Protein AF-A0A7S1Y4V9-F1 (afdb_monomer_lite)

Organism: NCBI:txid210454

Structure (mmCIF, N/CA/C/O backbone):
data_AF-A0A7S1Y4V9-F1
#
_entry.id   AF-A0A7S1Y4V9-F1
#
loop_
_atom_site.group_PDB
_atom_site.id
_atom_site.type_symbol
_atom_site.label_atom_id
_atom_site.label_alt_id
_atom_site.label_comp_id
_atom_site.label_asym_id
_atom_site.label_entity_id
_atom_site.label_seq_id
_atom_site.pdbx_PDB_ins_code
_atom_site.Cartn_x
_atom_site.Cartn_y
_atom_site.Cartn_z
_atom_site.occupancy
_atom_site.B_iso_or_equiv
_atom_site.auth_seq_id
_atom_site.auth_comp_id
_atom_site.auth_asym_id
_atom_site.auth_atom_id
_atom_site.pdbx_PDB_model_num
ATOM 1 N N . ASP A 1 1 ? -13.674 10.380 30.332 1.00 70.06 1 ASP A N 1
ATOM 2 C CA . ASP A 1 1 ? -14.229 9.727 29.128 1.00 70.06 1 ASP A CA 1
ATOM 3 C C . ASP A 1 1 ? -15.626 9.202 29.404 1.00 70.06 1 ASP A C 1
ATOM 5 O O . ASP A 1 1 ? -15.807 8.433 30.332 1.00 70.06 1 ASP A O 1
ATOM 9 N N . ARG A 1 2 ? -16.645 9.701 28.693 1.00 85.56 2 ARG A N 1
ATOM 10 C CA . ARG A 1 2 ? -18.056 9.277 28.874 1.00 85.56 2 ARG A CA 1
ATOM 11 C C . ARG A 1 2 ? -18.702 8.760 27.590 1.00 85.56 2 ARG A C 1
ATOM 13 O O . ARG A 1 2 ? -19.829 8.282 27.612 1.00 85.56 2 ARG A O 1
ATOM 20 N N . THR A 1 3 ? -18.006 8.905 26.469 1.00 91.38 3 THR A N 1
ATOM 21 C CA . THR A 1 3 ? -18.507 8.581 25.138 1.00 91.38 3 THR A CA 1
ATOM 22 C C . THR A 1 3 ? -17.352 8.025 24.326 1.00 91.38 3 THR A C 1
ATOM 24 O O . THR A 1 3 ? -16.248 8.565 24.374 1.00 91.38 3 THR A O 1
ATOM 27 N N . LEU A 1 4 ? -17.629 6.968 23.573 1.00 94.44 4 LEU A N 1
ATOM 28 C CA . LEU A 1 4 ? -16.721 6.342 22.625 1.00 94.44 4 LEU A CA 1
ATOM 29 C C . LEU A 1 4 ? -17.498 6.074 21.333 1.00 94.44 4 LEU A C 1
ATOM 31 O O . LEU A 1 4 ? -18.704 5.832 21.368 1.00 94.44 4 LEU A O 1
ATOM 35 N N . ILE A 1 5 ? -16.805 6.146 20.200 1.00 96.00 5 ILE A N 1
ATOM 36 C CA . ILE A 1 5 ? -17.337 5.801 18.879 1.00 96.00 5 ILE A CA 1
ATOM 37 C C . ILE A 1 5 ? -16.567 4.602 18.325 1.00 96.00 5 ILE A C 1
ATOM 39 O O . ILE A 1 5 ? -15.363 4.485 18.547 1.00 96.00 5 ILE A O 1
ATOM 43 N N . LEU A 1 6 ? -17.260 3.727 17.603 1.00 96.44 6 LEU A N 1
ATOM 44 C CA . LEU A 1 6 ? -16.707 2.514 16.995 1.00 96.44 6 LEU A CA 1
ATOM 45 C C . LEU A 1 6 ? -17.378 2.223 15.647 1.00 96.44 6 LEU A C 1
ATOM 47 O O . LEU A 1 6 ? -18.431 2.797 15.344 1.00 96.44 6 LEU A O 1
ATOM 51 N N . GLY A 1 7 ? -16.767 1.346 14.845 1.00 96.31 7 GLY A N 1
ATOM 52 C CA . GLY A 1 7 ? -17.279 0.956 13.531 1.00 96.31 7 GLY A CA 1
ATOM 53 C C . GLY A 1 7 ? -17.456 2.145 12.584 1.00 96.31 7 GLY A C 1
ATOM 54 O O . GLY A 1 7 ? -16.669 3.091 12.609 1.00 96.31 7 GLY A O 1
ATOM 55 N N . ASP A 1 8 ? -18.524 2.136 11.783 1.00 95.88 8 ASP A N 1
ATOM 56 C CA . ASP A 1 8 ? -18.775 3.156 10.753 1.00 95.88 8 ASP A CA 1
ATOM 57 C C . ASP A 1 8 ? -18.878 4.590 11.301 1.00 95.88 8 ASP A C 1
ATOM 59 O O . ASP A 1 8 ? -18.553 5.538 10.581 1.00 95.88 8 ASP A O 1
ATOM 63 N N . CYS A 1 9 ? -19.273 4.762 12.570 1.00 96.19 9 CYS A N 1
ATOM 64 C CA . CYS A 1 9 ? -19.273 6.064 13.245 1.00 96.19 9 CYS A CA 1
ATOM 65 C C . CYS A 1 9 ? -17.855 6.617 13.451 1.00 96.19 9 CYS A C 1
ATOM 67 O O . CYS A 1 9 ? -17.664 7.832 13.474 1.00 96.19 9 CYS A O 1
ATOM 69 N N . ALA A 1 10 ? -16.867 5.737 13.628 1.00 95.38 10 ALA A N 1
ATOM 70 C CA . ALA A 1 10 ? -15.465 6.095 13.817 1.00 95.38 10 ALA A CA 1
ATOM 71 C C . ALA A 1 10 ? -14.685 6.111 12.494 1.00 95.38 10 ALA A C 1
ATOM 73 O O . ALA A 1 10 ? -13.817 6.964 12.292 1.00 95.38 10 ALA A O 1
ATOM 74 N N . HIS A 1 11 ? -14.978 5.180 11.586 1.00 95.00 11 HIS A N 1
ATOM 75 C CA . HIS A 1 11 ? -14.280 5.036 10.312 1.00 95.00 11 HIS A CA 1
ATOM 76 C C . HIS A 1 11 ? -15.194 4.466 9.227 1.00 95.00 11 HIS A C 1
ATOM 78 O O . HIS A 1 11 ? -15.429 3.274 9.118 1.00 95.00 11 HIS A O 1
ATOM 84 N N . THR A 1 12 ? -15.678 5.338 8.349 1.00 93.25 12 THR A N 1
ATOM 85 C CA . THR A 1 12 ? -16.471 4.906 7.196 1.00 93.25 12 THR A CA 1
ATOM 86 C C . THR A 1 12 ? -15.566 4.578 6.010 1.00 93.25 12 THR A C 1
ATOM 88 O O . THR A 1 12 ? -14.719 5.387 5.611 1.00 93.25 12 THR A O 1
ATOM 91 N N . VAL A 1 13 ? -15.779 3.415 5.393 1.00 94.00 13 VAL A N 1
ATOM 92 C CA . VAL A 1 13 ? -15.067 2.984 4.182 1.00 94.00 13 VAL A CA 1
ATOM 93 C C . VAL A 1 13 ? -16.016 2.564 3.074 1.00 94.00 13 VAL A C 1
ATOM 95 O O . VAL A 1 13 ? -17.151 2.163 3.308 1.00 94.00 13 VAL A O 1
ATOM 98 N N . LYS A 1 14 ? -15.538 2.642 1.830 1.00 92.38 14 LYS A N 1
ATOM 99 C CA . LYS A 1 14 ? -16.293 2.143 0.678 1.00 92.38 14 LYS A CA 1
ATOM 100 C C . LYS A 1 14 ? -16.263 0.609 0.644 1.00 92.38 14 LYS A C 1
ATOM 102 O O . LYS A 1 14 ? -15.234 0.024 0.997 1.00 92.38 14 LYS A O 1
ATOM 107 N N . PRO A 1 15 ? -17.325 -0.058 0.157 1.00 91.12 15 PRO A N 1
ATOM 108 C CA . PRO A 1 15 ? -17.474 -1.514 0.224 1.00 91.12 15 PRO A CA 1
ATOM 109 C C . PRO A 1 15 ? -16.638 -2.263 -0.832 1.00 91.12 15 PRO A C 1
ATOM 111 O O . PRO A 1 15 ? -17.089 -3.245 -1.408 1.00 91.12 15 PRO A O 1
ATOM 114 N N . TYR A 1 16 ? -15.410 -1.819 -1.106 1.00 87.31 16 TYR A N 1
ATOM 115 C CA . TYR A 1 16 ? -14.550 -2.441 -2.117 1.00 87.31 16 TYR A CA 1
ATOM 116 C C . TYR A 1 16 ? -13.981 -3.791 -1.684 1.00 87.31 16 TYR A C 1
ATOM 118 O O . TYR A 1 16 ? -13.795 -4.674 -2.513 1.00 87.31 16 TYR A O 1
ATOM 126 N N . PHE A 1 17 ? -13.681 -3.934 -0.392 1.00 86.19 17 PHE A N 1
ATOM 127 C CA . PHE A 1 17 ? -12.987 -5.107 0.149 1.00 86.19 17 PHE A CA 1
ATOM 128 C C . PHE A 1 17 ? -13.838 -5.909 1.140 1.00 86.19 17 PHE A C 1
ATOM 130 O O . PHE A 1 17 ? -13.365 -6.907 1.669 1.00 86.19 17 PHE A O 1
ATOM 137 N N . GLY A 1 18 ? -15.066 -5.462 1.432 1.00 89.50 18 GLY A N 1
ATOM 138 C CA . GLY A 1 18 ? -15.929 -6.098 2.437 1.00 89.50 18 GLY A CA 1
ATOM 139 C C . GLY A 1 18 ? -15.427 -5.969 3.883 1.00 89.50 18 GLY A C 1
ATOM 140 O O . GLY A 1 18 ? -15.858 -6.724 4.742 1.00 89.50 18 GLY A O 1
ATOM 141 N N . LEU A 1 19 ? -14.518 -5.027 4.166 1.00 91.25 19 LEU A N 1
ATOM 142 C CA . LEU A 1 19 ? -13.835 -4.936 5.466 1.00 91.25 19 LEU A CA 1
ATOM 143 C C . LEU A 1 19 ? -14.509 -4.013 6.487 1.00 91.25 19 LEU A C 1
ATOM 145 O O . LEU A 1 19 ? -14.086 -4.018 7.634 1.00 91.25 19 LEU A O 1
ATOM 149 N N . GLY A 1 20 ? -15.528 -3.233 6.111 1.00 93.25 20 GLY A N 1
ATOM 150 C CA . GLY A 1 20 ? -16.186 -2.300 7.041 1.00 93.25 20 GLY A CA 1
ATOM 151 C C . GLY A 1 20 ? -16.783 -3.021 8.253 1.00 93.25 20 GLY A C 1
ATOM 152 O O . GLY A 1 20 ? -16.387 -2.769 9.386 1.00 93.25 20 GLY A O 1
ATOM 153 N N . ALA A 1 21 ? -17.644 -4.013 8.002 1.00 94.56 21 ALA A N 1
ATOM 154 C CA . ALA A 1 21 ? -18.241 -4.828 9.061 1.00 94.56 21 ALA A CA 1
ATOM 155 C C . ALA A 1 21 ? -17.192 -5.633 9.849 1.00 94.56 21 ALA A C 1
ATOM 157 O O . ALA A 1 21 ? -17.245 -5.660 11.075 1.00 94.56 21 ALA A O 1
ATOM 158 N N . ASN A 1 22 ? -16.206 -6.228 9.167 1.00 93.25 22 ASN A N 1
ATOM 159 C CA . ASN A 1 22 ? -15.133 -6.978 9.831 1.00 93.25 22 ASN A CA 1
ATOM 160 C C . ASN A 1 22 ? -14.315 -6.080 10.768 1.00 93.25 22 ASN A C 1
ATOM 162 O O . ASN A 1 22 ? -14.045 -6.460 11.901 1.00 93.25 22 ASN A O 1
ATOM 166 N N . SER A 1 23 ? -13.973 -4.867 10.327 1.00 94.69 23 SER A N 1
ATOM 167 C CA . SER A 1 23 ? -13.242 -3.898 11.144 1.00 94.69 23 SER A CA 1
ATOM 168 C C . SER A 1 23 ? -14.082 -3.364 12.302 1.00 94.69 23 SER A C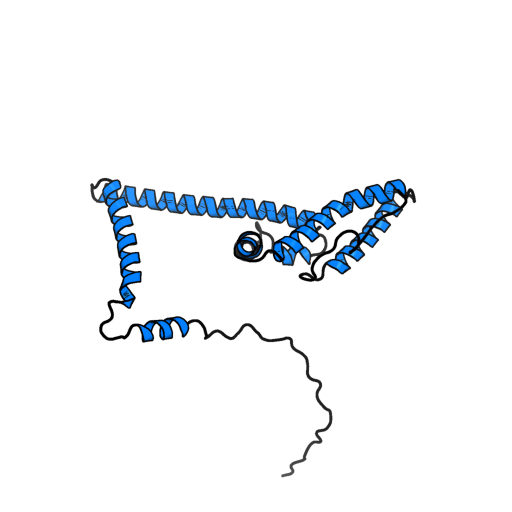 1
ATOM 170 O O . SER A 1 23 ? -13.530 -3.075 13.357 1.00 94.69 23 SER A O 1
ATOM 172 N N . ALA A 1 24 ? -15.397 -3.215 12.125 1.00 96.38 24 ALA A N 1
ATOM 173 C CA . ALA A 1 24 ? -16.293 -2.817 13.206 1.00 96.38 24 ALA A CA 1
ATOM 174 C C . ALA A 1 24 ? -16.420 -3.915 14.276 1.00 96.38 24 ALA A C 1
ATOM 176 O O . ALA A 1 24 ? -16.448 -3.609 15.464 1.00 96.38 24 ALA A O 1
ATOM 177 N N . LEU A 1 25 ? -16.457 -5.189 13.875 1.00 96.19 25 LEU A N 1
ATOM 178 C CA . LEU A 1 25 ? -16.438 -6.318 14.812 1.00 96.19 25 LEU A CA 1
ATOM 179 C C . LEU A 1 25 ? -15.092 -6.436 15.535 1.00 96.19 25 LEU A C 1
ATOM 181 O O . LEU A 1 25 ? -15.068 -6.683 16.738 1.00 96.19 25 LEU A O 1
ATOM 185 N N . GLU A 1 26 ? -13.984 -6.199 14.830 1.00 95.44 26 GLU A N 1
ATOM 186 C CA . GLU A 1 26 ? -12.651 -6.120 15.437 1.00 95.44 26 GLU A CA 1
ATOM 187 C C . GLU A 1 26 ? -12.582 -5.012 16.503 1.00 95.44 26 GLU A C 1
ATOM 189 O O . GLU A 1 26 ? -12.037 -5.239 17.580 1.00 95.44 26 GLU A O 1
ATOM 194 N N . ASP A 1 27 ? -13.192 -3.843 16.261 1.00 97.38 27 ASP A N 1
ATOM 195 C CA . ASP A 1 27 ? -13.260 -2.774 17.267 1.00 97.38 27 ASP A CA 1
ATOM 196 C C . ASP A 1 27 ? -13.966 -3.226 18.553 1.00 97.38 27 ASP A C 1
ATOM 198 O O . ASP A 1 27 ? -13.525 -2.871 19.643 1.00 97.38 27 ASP A O 1
ATOM 202 N N . VAL A 1 28 ? -15.052 -4.001 18.450 1.00 97.44 28 VAL A N 1
ATOM 203 C CA . VAL A 1 28 ? -15.766 -4.516 19.632 1.00 97.44 28 VAL A CA 1
ATOM 204 C C . VAL A 1 28 ? -14.860 -5.437 20.447 1.00 97.44 28 VAL A C 1
ATOM 206 O O . VAL A 1 28 ? -14.799 -5.296 21.667 1.00 97.44 28 VAL A O 1
ATOM 209 N N . GLY A 1 29 ? -14.124 -6.330 19.776 1.00 96.94 29 GLY A N 1
ATOM 210 C CA . GLY A 1 29 ? -13.141 -7.203 20.422 1.00 96.94 29 GLY A CA 1
ATOM 211 C C . GLY A 1 29 ? -12.055 -6.404 21.142 1.00 96.94 29 GLY A C 1
ATOM 212 O O . GLY A 1 29 ? -11.875 -6.562 22.344 1.00 96.94 29 GLY A O 1
ATOM 213 N N . CYS A 1 30 ? -11.413 -5.460 20.448 1.00 96.81 30 CYS A N 1
ATOM 214 C CA . CYS A 1 30 ? -10.365 -4.632 21.049 1.00 96.81 30 CYS A CA 1
ATOM 215 C C . CYS A 1 30 ? -10.875 -3.755 22.202 1.00 96.81 30 CYS A C 1
ATOM 217 O O . CYS A 1 30 ? -10.132 -3.485 23.142 1.00 96.81 30 CYS A O 1
ATOM 219 N N . LEU A 1 31 ? -12.123 -3.280 22.145 1.00 97.19 31 LEU A N 1
ATOM 220 C CA . LEU A 1 31 ? -12.717 -2.541 23.258 1.00 97.19 31 LEU A CA 1
ATOM 221 C C . LEU A 1 31 ? -12.938 -3.449 24.472 1.00 97.19 31 LEU A C 1
ATOM 223 O O . LEU A 1 31 ? -12.640 -3.026 25.586 1.00 97.19 31 LEU A O 1
ATOM 227 N N . SER A 1 32 ? -13.429 -4.674 24.260 1.00 97.25 32 SER A N 1
ATOM 228 C CA . SER A 1 32 ? -13.569 -5.674 25.326 1.00 97.25 32 SER A CA 1
ATOM 229 C C . S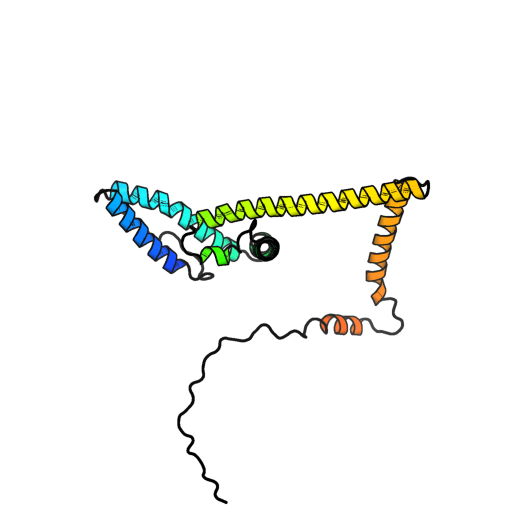ER A 1 32 ? -12.218 -5.958 25.983 1.00 97.25 32 SER A C 1
ATOM 231 O O . SER A 1 32 ? -12.093 -5.814 27.196 1.00 97.25 32 SER A O 1
ATOM 233 N N . ASP A 1 33 ? -11.188 -6.239 25.179 1.00 97.25 33 ASP A N 1
ATOM 234 C CA . ASP A 1 33 ? -9.831 -6.508 25.667 1.00 97.25 33 ASP A CA 1
ATOM 235 C C . ASP A 1 33 ? -9.261 -5.319 26.460 1.00 97.25 33 ASP A C 1
ATOM 237 O O . ASP A 1 33 ? -8.596 -5.497 27.482 1.00 97.25 33 ASP A O 1
ATOM 241 N N . ALA A 1 34 ? -9.533 -4.086 26.017 1.00 97.31 34 ALA A N 1
ATOM 242 C CA . ALA A 1 34 ? -9.104 -2.882 26.720 1.00 97.31 34 ALA A CA 1
ATOM 243 C C . ALA A 1 34 ? -9.826 -2.697 28.066 1.00 97.31 34 ALA A C 1
ATOM 245 O O . ALA A 1 34 ? -9.197 -2.253 29.026 1.00 97.31 34 ALA A O 1
ATOM 246 N N . ILE A 1 35 ? -11.118 -3.025 28.161 1.00 96.69 35 ILE A N 1
ATOM 247 C CA . ILE A 1 35 ? -11.869 -2.974 29.428 1.00 96.69 35 ILE A CA 1
ATOM 248 C C . ILE A 1 35 ? -11.299 -3.998 30.413 1.00 96.69 35 ILE A C 1
ATOM 250 O O . ILE A 1 35 ? -10.959 -3.631 31.541 1.00 96.69 35 ILE A O 1
ATOM 254 N N . ASP A 1 36 ? -11.097 -5.235 29.957 1.00 97.25 36 ASP A N 1
ATOM 255 C CA . ASP A 1 36 ? -10.543 -6.319 30.771 1.00 97.25 36 ASP A CA 1
ATOM 256 C C . ASP A 1 36 ? -9.128 -5.976 31.271 1.00 97.25 36 ASP A C 1
ATOM 258 O O . ASP A 1 36 ? -8.813 -6.130 32.454 1.00 97.25 36 ASP A O 1
ATOM 262 N N . ALA A 1 37 ? -8.274 -5.433 30.396 1.00 97.25 37 ALA A N 1
ATOM 263 C CA . ALA A 1 37 ? -6.905 -5.044 30.737 1.00 97.25 37 ALA A CA 1
ATOM 264 C C . ALA A 1 37 ? -6.822 -3.891 31.755 1.00 97.25 37 ALA A C 1
ATOM 266 O O . ALA A 1 37 ? -5.830 -3.791 32.482 1.00 97.25 37 ALA A O 1
ATOM 267 N N . ASN A 1 38 ? -7.843 -3.030 31.821 1.00 96.88 38 ASN A N 1
ATOM 268 C CA . ASN A 1 38 ? -7.899 -1.892 32.743 1.00 96.88 38 ASN A CA 1
ATOM 269 C C . ASN A 1 38 ? -8.738 -2.170 34.002 1.00 96.88 38 ASN A C 1
ATOM 271 O O . ASN A 1 38 ? -8.979 -1.239 34.767 1.00 96.88 38 ASN A O 1
ATOM 275 N N . GLN A 1 39 ? -9.150 -3.421 34.253 1.00 94.56 39 GLN A N 1
ATOM 276 C CA . GLN A 1 39 ? -9.912 -3.810 35.452 1.00 94.56 39 GLN A CA 1
ATOM 277 C C . GLN A 1 39 ? -11.145 -2.914 35.679 1.00 94.56 39 GLN A C 1
ATOM 279 O O . GLN A 1 39 ? -11.337 -2.372 36.767 1.00 94.56 39 GLN A O 1
ATOM 284 N N . ASP A 1 40 ? -11.939 -2.708 34.625 1.00 86.56 40 ASP A N 1
ATOM 285 C CA . ASP A 1 40 ? -13.134 -1.852 34.618 1.00 86.56 40 ASP A CA 1
ATOM 286 C C . ASP A 1 40 ? -12.890 -0.339 34.822 1.00 86.56 40 ASP A C 1
ATOM 288 O O . ASP A 1 40 ? -13.852 0.435 34.902 1.00 86.56 40 ASP A O 1
ATOM 292 N N . ASP A 1 41 ? -11.638 0.148 34.822 1.00 95.19 41 ASP A N 1
ATOM 293 C CA . ASP A 1 41 ? -11.374 1.580 34.628 1.00 95.19 41 ASP A CA 1
ATOM 294 C C . ASP A 1 41 ? -11.704 1.985 33.184 1.00 95.19 41 ASP A C 1
ATOM 296 O O . ASP A 1 41 ? -10.867 1.961 32.277 1.00 95.19 41 ASP A O 1
ATOM 300 N N . LEU A 1 42 ? -12.954 2.402 32.979 1.00 94.31 42 LEU A N 1
ATOM 301 C CA . LEU A 1 42 ? -13.468 2.832 31.679 1.00 94.31 42 LEU A CA 1
ATOM 302 C C . LEU A 1 42 ? -12.685 4.010 31.083 1.00 94.31 42 LEU A C 1
ATOM 304 O O . LEU A 1 42 ? -12.607 4.133 29.862 1.00 94.31 42 LEU A O 1
ATOM 308 N N . THR A 1 43 ? -12.106 4.879 31.915 1.00 96.06 43 THR A N 1
ATOM 309 C CA . THR A 1 43 ? -11.310 6.022 31.441 1.00 96.06 43 THR A CA 1
ATOM 310 C C . THR A 1 43 ? -10.021 5.504 30.802 1.00 96.06 43 THR A C 1
ATOM 312 O O . THR A 1 43 ? -9.738 5.808 29.639 1.00 96.06 43 THR A O 1
ATOM 315 N N . GLY A 1 44 ? -9.287 4.646 31.519 1.00 96.12 44 GLY A N 1
ATOM 316 C CA . GLY A 1 44 ? -8.106 3.951 31.005 1.00 96.12 44 GLY A CA 1
ATOM 317 C C . GLY A 1 44 ? -8.405 3.120 29.754 1.00 96.12 44 GLY A C 1
ATOM 318 O O . GLY A 1 44 ? -7.724 3.275 28.736 1.00 96.12 44 GLY A O 1
ATOM 319 N N . ALA A 1 45 ? -9.484 2.334 29.781 1.00 96.81 45 ALA A N 1
ATOM 320 C CA . ALA A 1 45 ? -9.897 1.480 28.670 1.00 96.81 45 ALA A CA 1
ATOM 321 C C . ALA A 1 45 ? -10.200 2.273 27.387 1.00 96.81 45 ALA A C 1
ATOM 323 O O . ALA A 1 45 ? -9.705 1.928 26.314 1.00 96.81 45 ALA A O 1
ATOM 324 N N . VAL A 1 46 ? -10.952 3.380 27.478 1.00 96.56 46 VAL A N 1
ATOM 325 C CA . VAL A 1 46 ? -11.265 4.236 26.315 1.00 96.56 46 VAL A CA 1
ATOM 326 C C . VAL A 1 46 ? -9.996 4.840 25.710 1.00 96.56 46 VAL A C 1
ATOM 328 O O . VAL A 1 46 ? -9.849 4.891 24.480 1.00 96.56 46 VAL A O 1
ATOM 331 N N . HIS A 1 47 ? -9.062 5.287 26.552 1.00 96.31 47 HIS A N 1
ATOM 332 C CA . HIS A 1 47 ? -7.783 5.819 26.091 1.00 96.31 47 HIS A CA 1
ATOM 333 C C . HIS A 1 47 ? -6.912 4.746 25.430 1.00 96.31 47 HIS A C 1
ATOM 335 O O . HIS A 1 47 ? -6.328 5.009 24.372 1.00 96.31 47 HIS A O 1
ATOM 341 N N . GLN A 1 48 ? -6.846 3.546 26.010 1.00 96.50 48 GLN A N 1
ATOM 342 C CA . GLN A 1 48 ? -6.114 2.420 25.439 1.00 96.50 48 GLN A CA 1
ATOM 343 C C . GLN A 1 48 ? -6.706 1.997 24.090 1.00 96.50 48 GLN A C 1
ATOM 345 O O . GLN A 1 48 ? -5.981 1.993 23.092 1.00 96.50 48 GLN A O 1
ATOM 350 N N . PHE A 1 49 ? -8.019 1.762 24.024 1.00 97.62 49 PHE A N 1
ATOM 351 C CA . PHE A 1 49 ? -8.727 1.432 22.786 1.00 97.62 49 PHE A CA 1
ATOM 352 C C . PHE A 1 49 ? -8.438 2.456 21.684 1.00 97.62 49 PHE A C 1
ATOM 354 O O . PHE A 1 49 ? -8.044 2.107 20.571 1.00 97.62 49 PHE A O 1
ATOM 361 N N . SER A 1 50 ? -8.567 3.749 22.000 1.00 96.75 50 SER A N 1
ATOM 362 C CA . SER A 1 50 ? -8.336 4.823 21.029 1.00 96.75 50 SER A CA 1
ATOM 363 C C . SER A 1 50 ? -6.894 4.832 20.517 1.00 96.75 50 SER A C 1
ATOM 365 O O . SER A 1 50 ? -6.650 5.063 19.328 1.00 96.75 50 SER A O 1
ATOM 367 N N . LYS A 1 51 ? -5.921 4.569 21.397 1.00 96.44 51 LYS A N 1
ATOM 368 C CA . LYS A 1 51 ? -4.499 4.499 21.044 1.00 96.44 51 LYS A CA 1
ATOM 369 C C . LYS A 1 51 ? -4.205 3.331 20.101 1.00 96.44 51 LYS A C 1
ATOM 371 O O . LYS A 1 51 ? -3.435 3.508 19.159 1.00 96.44 51 LYS A O 1
ATOM 376 N N . GLU A 1 52 ? -4.818 2.179 20.335 1.00 95.56 52 GLU A N 1
ATOM 377 C CA . GLU A 1 52 ? -4.610 0.966 19.540 1.00 95.56 52 GLU A CA 1
ATOM 378 C C . GLU A 1 52 ? -5.354 1.026 18.196 1.00 95.56 52 GLU A C 1
ATOM 380 O O . GLU A 1 52 ? -4.768 0.766 17.146 1.00 95.56 52 GLU A O 1
ATOM 385 N N . ARG A 1 53 ? -6.621 1.458 18.191 1.00 96.75 53 ARG A N 1
ATOM 386 C CA . ARG A 1 53 ? -7.494 1.384 17.007 1.00 96.75 53 ARG A CA 1
ATOM 387 C C . ARG A 1 53 ? -7.440 2.577 16.069 1.00 96.75 53 ARG A C 1
ATOM 389 O O . ARG A 1 53 ? -7.625 2.404 14.865 1.00 96.75 53 ARG A O 1
ATOM 396 N N . SER A 1 54 ? -7.138 3.784 16.549 1.00 95.44 54 SER A N 1
ATOM 397 C CA . SER A 1 54 ? -7.126 4.981 15.682 1.00 95.44 54 SER A CA 1
ATOM 398 C C . SER A 1 54 ? -6.145 4.859 14.510 1.00 95.44 54 SER A C 1
ATOM 400 O O . SER A 1 54 ? -6.415 5.309 13.392 1.00 95.44 54 SER A O 1
ATOM 402 N N . GLY A 1 55 ? -4.999 4.227 14.759 1.00 96.44 55 GLY A N 1
ATOM 403 C CA . GLY A 1 55 ? -3.978 3.976 13.759 1.00 96.44 55 GLY A CA 1
ATOM 404 C C . GLY A 1 55 ? -4.417 2.985 12.680 1.00 96.44 55 GLY A C 1
ATOM 405 O O . GLY A 1 55 ? -4.124 3.203 11.500 1.00 96.44 55 GLY A O 1
ATOM 406 N N . GLU A 1 56 ? -5.123 1.937 13.093 1.00 96.25 56 GLU A N 1
ATOM 407 C CA . GLU A 1 56 ? -5.666 0.880 12.240 1.00 96.25 56 GLU A CA 1
ATOM 408 C C . GLU A 1 56 ? -6.815 1.406 11.373 1.00 96.25 56 GLU A C 1
ATOM 410 O O . GLU A 1 56 ? -6.748 1.337 10.143 1.00 96.25 56 GLU A O 1
ATOM 415 N N . ALA A 1 57 ? -7.781 2.089 11.991 1.00 95.75 57 ALA A N 1
ATOM 416 C CA . ALA A 1 57 ? -8.878 2.774 11.314 1.00 95.75 57 ALA A CA 1
ATOM 417 C C . ALA A 1 57 ? -8.370 3.755 10.240 1.00 95.75 57 ALA A C 1
ATOM 419 O O . ALA A 1 57 ? -8.829 3.766 9.094 1.00 95.75 57 ALA A O 1
ATOM 420 N N . LYS A 1 58 ? -7.342 4.551 10.567 1.00 96.50 58 LYS A N 1
ATOM 421 C CA . LYS A 1 58 ? -6.719 5.482 9.615 1.00 96.50 58 LYS A CA 1
ATOM 422 C C . LYS A 1 58 ? -6.052 4.765 8.441 1.00 96.50 58 LYS A C 1
ATOM 424 O O . LYS A 1 58 ? -6.093 5.278 7.319 1.00 96.50 58 LYS A O 1
ATOM 429 N N . ALA A 1 59 ? -5.407 3.624 8.681 1.00 95.56 59 ALA A N 1
ATOM 430 C CA . ALA A 1 59 ? -4.787 2.831 7.625 1.00 95.56 59 ALA A CA 1
ATOM 431 C C . ALA A 1 59 ? -5.849 2.238 6.687 1.00 95.56 59 ALA A C 1
ATOM 433 O O . ALA A 1 59 ? -5.729 2.397 5.471 1.00 95.56 59 ALA A O 1
ATOM 434 N N . LEU A 1 60 ? -6.920 1.666 7.240 1.00 94.81 60 LEU A N 1
ATOM 435 C CA . LEU A 1 60 ? -8.044 1.117 6.482 1.00 94.81 60 LEU A CA 1
ATOM 436 C C . LEU A 1 60 ? -8.726 2.182 5.603 1.00 94.81 60 LEU A C 1
ATOM 438 O O . LEU A 1 60 ? -8.845 2.009 4.385 1.00 94.81 60 LEU A O 1
ATOM 442 N N . VAL A 1 61 ? -9.086 3.333 6.184 1.00 94.94 61 VAL A N 1
ATOM 443 C CA . VAL A 1 61 ? -9.699 4.459 5.450 1.00 94.94 61 VAL A CA 1
ATOM 444 C C . VAL A 1 61 ? -8.786 4.960 4.337 1.00 94.94 61 VAL A C 1
ATOM 446 O O . VAL A 1 61 ? -9.241 5.251 3.229 1.00 94.94 61 VAL A O 1
ATOM 449 N N . ARG A 1 62 ? -7.479 5.056 4.600 1.00 93.69 62 ARG A N 1
ATOM 450 C CA . ARG A 1 62 ? -6.512 5.490 3.592 1.00 93.69 62 ARG A CA 1
ATOM 451 C C . ARG A 1 62 ? -6.503 4.554 2.386 1.00 93.69 62 ARG A C 1
ATOM 453 O O . ARG A 1 62 ? -6.567 5.048 1.264 1.00 93.69 62 ARG A O 1
ATOM 460 N N . VAL A 1 63 ? -6.458 3.242 2.606 1.00 92.12 63 VAL A N 1
ATOM 461 C CA . VAL A 1 63 ? -6.445 2.259 1.513 1.00 92.12 63 VAL A CA 1
ATOM 462 C C . VAL A 1 63 ? -7.742 2.324 0.708 1.00 92.12 63 VAL A C 1
ATOM 464 O O . VAL A 1 63 ? -7.699 2.364 -0.521 1.00 92.12 63 VAL A O 1
ATOM 467 N N . SER A 1 64 ? -8.892 2.437 1.382 1.00 92.38 64 SER A N 1
ATOM 468 C CA . SER A 1 64 ? -10.185 2.627 0.713 1.00 92.38 64 SER A CA 1
ATOM 469 C C . SER A 1 64 ? -10.204 3.878 -0.177 1.00 92.38 64 SER A C 1
ATOM 471 O O . SER A 1 64 ? -10.722 3.825 -1.292 1.00 92.38 64 SER A O 1
ATOM 473 N N . ARG A 1 65 ? -9.622 4.993 0.282 1.00 91.62 65 ARG A N 1
ATOM 474 C CA . ARG A 1 65 ? -9.555 6.251 -0.482 1.00 91.62 65 ARG A CA 1
ATOM 475 C C . ARG A 1 65 ? -8.552 6.214 -1.630 1.00 91.62 65 ARG A C 1
ATOM 477 O O . ARG A 1 65 ? -8.760 6.894 -2.631 1.00 91.62 65 ARG A O 1
ATOM 484 N N . GLU A 1 66 ? -7.451 5.482 -1.482 1.00 90.19 66 GLU A N 1
ATOM 485 C CA . GLU A 1 66 ? -6.451 5.325 -2.543 1.00 90.19 66 GLU A CA 1
ATOM 486 C C . GLU A 1 66 ? -7.024 4.550 -3.737 1.00 90.19 66 GLU A C 1
ATOM 488 O O . GLU A 1 66 ? -6.746 4.921 -4.878 1.00 90.19 66 GLU A O 1
ATOM 493 N N . LEU A 1 67 ? -7.885 3.558 -3.486 1.00 87.81 67 LEU A N 1
ATOM 494 C CA . LEU A 1 67 ? -8.598 2.830 -4.538 1.00 87.81 67 LEU A CA 1
ATOM 495 C C . LEU A 1 67 ? -9.645 3.695 -5.265 1.00 87.81 67 LEU A C 1
ATOM 497 O O . LEU A 1 67 ? -9.851 3.538 -6.464 1.00 87.81 67 LEU A O 1
ATOM 501 N N . ASP A 1 68 ? -10.286 4.625 -4.562 1.00 89.44 68 ASP A N 1
ATOM 502 C CA . ASP A 1 68 ? -11.354 5.469 -5.116 1.00 89.44 68 ASP A CA 1
ATOM 503 C C . ASP A 1 68 ? -10.853 6.618 -6.011 1.00 89.44 68 ASP A C 1
ATOM 505 O O . ASP A 1 68 ? -11.633 7.355 -6.613 1.00 89.44 68 ASP A O 1
ATOM 509 N N . ARG A 1 69 ? -9.537 6.833 -6.084 1.00 89.19 69 ARG A N 1
ATOM 510 C CA . ARG A 1 69 ? -8.974 7.996 -6.771 1.00 89.19 69 ARG A CA 1
ATOM 511 C C . ARG A 1 69 ? -9.096 7.830 -8.297 1.00 89.19 69 ARG A C 1
ATOM 513 O O . ARG A 1 69 ? -8.493 6.910 -8.846 1.00 89.19 69 ARG A O 1
ATOM 520 N N . PRO A 1 70 ? -9.802 8.719 -9.021 1.00 87.06 70 PRO A N 1
ATOM 521 C CA . PRO A 1 70 ? -10.002 8.548 -10.456 1.00 87.06 70 PRO A CA 1
ATOM 522 C C . PRO A 1 70 ? -8.771 8.949 -11.284 1.00 87.06 70 PRO A C 1
ATOM 524 O O . PRO A 1 70 ? -7.918 9.741 -10.866 1.00 87.06 70 PRO A O 1
ATOM 527 N N . GLY A 1 71 ? -8.723 8.436 -12.515 1.00 91.62 71 GLY A N 1
ATOM 528 C CA . GLY A 1 71 ? -7.774 8.842 -13.550 1.00 91.62 71 GLY A CA 1
ATOM 529 C C . GLY A 1 71 ? -6.361 8.270 -13.400 1.00 91.62 71 GLY A C 1
ATOM 530 O O . GLY A 1 71 ? -6.098 7.352 -12.622 1.00 91.62 71 GLY A O 1
ATOM 531 N N . ALA A 1 72 ? -5.427 8.838 -14.168 1.00 90.69 72 ALA A N 1
ATOM 532 C CA . ALA A 1 72 ? -4.035 8.381 -14.217 1.00 90.69 72 ALA A CA 1
ATOM 533 C C . ALA A 1 72 ? -3.348 8.423 -12.845 1.00 90.69 72 ALA A C 1
ATOM 535 O O . ALA A 1 72 ? -2.484 7.598 -12.560 1.00 90.69 72 ALA A O 1
ATOM 536 N N . LEU A 1 73 ? -3.750 9.357 -11.979 1.00 87.94 73 LEU A N 1
ATOM 537 C CA . LEU A 1 73 ? -3.170 9.475 -10.651 1.00 87.94 73 LEU A CA 1
ATOM 538 C C . LEU A 1 73 ? -3.510 8.260 -9.780 1.00 87.94 73 LEU A C 1
ATOM 540 O O . LEU A 1 73 ? -2.592 7.684 -9.212 1.00 87.94 73 LEU A O 1
ATOM 544 N N . GLY A 1 74 ? -4.774 7.823 -9.735 1.00 87.88 74 GLY A N 1
ATOM 545 C CA . GLY A 1 74 ? -5.157 6.599 -9.018 1.00 87.88 74 GLY A CA 1
ATOM 546 C C . GLY A 1 74 ? -4.499 5.348 -9.592 1.00 87.88 74 GLY A C 1
ATOM 547 O O . GLY A 1 74 ? -4.010 4.498 -8.845 1.00 87.88 74 GLY A O 1
ATOM 548 N N . PHE A 1 75 ? -4.376 5.282 -10.923 1.00 90.88 75 PHE A N 1
ATOM 549 C CA . PHE A 1 75 ? -3.629 4.208 -11.569 1.00 90.88 75 PHE A CA 1
ATOM 550 C C . PHE A 1 75 ? -2.170 4.162 -11.088 1.00 90.88 75 PHE A C 1
ATOM 552 O O . PHE A 1 75 ? -1.706 3.114 -10.655 1.00 90.88 75 PHE A O 1
ATOM 559 N N . VAL A 1 76 ? -1.451 5.287 -11.102 1.00 90.94 76 VAL A N 1
ATOM 560 C CA . VAL A 1 76 ? -0.033 5.336 -10.707 1.00 90.94 76 VAL A CA 1
ATOM 561 C C . VAL A 1 76 ? 0.161 5.137 -9.201 1.00 90.94 76 VAL A C 1
ATOM 563 O O . VAL A 1 76 ? 1.149 4.527 -8.798 1.00 90.94 76 VAL A O 1
ATOM 566 N N . THR A 1 77 ? -0.751 5.629 -8.358 1.00 87.31 77 THR A N 1
ATOM 567 C CA . THR A 1 77 ? -0.590 5.555 -6.897 1.00 87.31 77 THR A CA 1
ATOM 568 C C . THR A 1 77 ? -1.078 4.251 -6.282 1.00 87.31 77 THR A C 1
ATOM 570 O O . THR A 1 77 ? -0.617 3.915 -5.196 1.00 87.31 77 THR A O 1
ATOM 573 N N . PHE A 1 78 ? -1.993 3.528 -6.935 1.00 90.56 78 PHE A N 1
ATOM 574 C CA . PHE A 1 78 ? -2.612 2.329 -6.363 1.00 90.56 78 PHE A CA 1
ATOM 575 C C . PHE A 1 78 ? -2.528 1.112 -7.293 1.00 90.56 78 PHE A C 1
ATOM 577 O O . PHE A 1 78 ? -1.938 0.097 -6.927 1.00 90.56 78 PHE A O 1
ATOM 584 N N . ILE A 1 79 ? -3.034 1.219 -8.525 1.00 91.62 79 ILE A N 1
ATOM 585 C CA . ILE A 1 79 ? -3.131 0.072 -9.448 1.00 91.62 79 ILE A CA 1
ATOM 586 C C . ILE A 1 79 ? -1.755 -0.421 -9.910 1.00 91.62 79 ILE A C 1
ATOM 588 O O . ILE A 1 79 ? -1.468 -1.614 -9.853 1.00 91.62 79 ILE A O 1
ATOM 592 N N . LEU A 1 80 ? -0.875 0.484 -10.337 1.00 92.75 80 LEU A N 1
ATOM 593 C CA . LEU A 1 80 ? 0.473 0.141 -10.775 1.00 92.75 80 LEU A CA 1
ATOM 594 C C . LEU A 1 80 ? 1.278 -0.526 -9.642 1.00 92.75 80 LEU A C 1
ATOM 596 O O . LEU A 1 80 ? 1.833 -1.597 -9.886 1.00 92.75 80 LEU A O 1
ATOM 600 N N . PRO A 1 81 ? 1.310 0.006 -8.402 1.00 92.75 81 PRO A N 1
ATOM 601 C CA . PRO A 1 81 ? 1.894 -0.699 -7.265 1.00 92.75 81 PRO A CA 1
ATOM 602 C C . PRO A 1 81 ? 1.323 -2.100 -7.022 1.00 92.75 81 PRO A C 1
ATOM 604 O O . PRO A 1 81 ? 2.108 -2.999 -6.741 1.00 92.75 81 PRO A O 1
ATOM 607 N N . LEU A 1 82 ? 0.010 -2.321 -7.172 1.00 91.94 82 LEU A N 1
ATOM 608 C CA . LEU A 1 82 ? -0.597 -3.656 -7.028 1.00 91.94 82 LEU A CA 1
ATOM 609 C C . LEU A 1 82 ? -0.118 -4.647 -8.099 1.00 91.94 82 LEU A C 1
ATOM 611 O O . LEU A 1 82 ? 0.145 -5.817 -7.803 1.00 91.94 82 LEU A O 1
ATOM 615 N N . ILE A 1 83 ? 0.008 -4.183 -9.345 1.00 93.12 83 ILE A N 1
ATOM 616 C CA . ILE A 1 83 ? 0.544 -4.991 -10.446 1.00 93.12 83 ILE A CA 1
ATOM 617 C C . ILE A 1 83 ? 2.006 -5.333 -10.161 1.00 93.12 83 ILE A C 1
ATOM 619 O O . ILE A 1 83 ? 2.398 -6.497 -10.243 1.00 93.12 83 ILE A O 1
ATOM 623 N N . LEU A 1 84 ? 2.807 -4.336 -9.775 1.00 94.06 84 LEU A N 1
ATOM 624 C CA . LEU A 1 84 ? 4.210 -4.549 -9.443 1.00 94.06 84 LEU A CA 1
ATOM 625 C C . LEU A 1 84 ? 4.364 -5.495 -8.246 1.00 94.06 84 LEU A C 1
ATOM 627 O O . LEU A 1 84 ? 5.175 -6.407 -8.312 1.00 94.06 84 LEU A O 1
ATOM 631 N N . ASP A 1 85 ? 3.574 -5.343 -7.182 1.00 94.56 85 ASP A N 1
ATOM 632 C CA . ASP A 1 85 ? 3.536 -6.292 -6.061 1.00 94.56 85 ASP A CA 1
ATOM 633 C C . ASP A 1 85 ? 3.341 -7.729 -6.545 1.00 94.56 85 ASP A C 1
ATOM 635 O O . ASP A 1 85 ? 4.096 -8.615 -6.158 1.00 94.56 85 ASP A O 1
ATOM 639 N N . SER A 1 86 ? 2.376 -7.950 -7.438 1.00 93.25 86 SER A N 1
ATOM 640 C CA . SER A 1 86 ? 2.065 -9.285 -7.954 1.00 93.25 86 SER A CA 1
ATOM 641 C C . SER A 1 86 ? 3.215 -9.864 -8.793 1.00 93.25 86 SER A C 1
ATOM 643 O O . SER A 1 86 ? 3.563 -11.032 -8.630 1.00 93.25 86 SER A O 1
ATOM 645 N N . ILE A 1 87 ? 3.864 -9.046 -9.632 1.00 93.62 87 ILE A N 1
ATOM 646 C CA . ILE A 1 87 ? 5.033 -9.457 -10.434 1.00 93.62 87 ILE A CA 1
ATOM 647 C C . ILE A 1 87 ? 6.226 -9.790 -9.531 1.00 93.62 87 ILE A C 1
ATOM 649 O O . ILE A 1 87 ? 6.823 -10.858 -9.647 1.00 93.62 87 ILE A O 1
ATOM 653 N N . PHE A 1 88 ? 6.577 -8.885 -8.617 1.00 94.12 88 PHE A N 1
ATOM 654 C CA . PHE A 1 88 ? 7.736 -9.050 -7.742 1.00 94.12 88 PHE A CA 1
ATOM 655 C C . PHE A 1 88 ? 7.549 -10.198 -6.748 1.00 94.12 88 PHE A C 1
ATOM 657 O O . PHE A 1 88 ? 8.505 -10.928 -6.493 1.00 94.12 88 PHE A O 1
ATOM 664 N N . HIS A 1 89 ? 6.334 -10.400 -6.232 1.00 94.56 89 HIS A N 1
ATOM 665 C CA . HIS A 1 89 ? 6.010 -11.567 -5.418 1.00 94.56 89 HIS A CA 1
ATOM 666 C C . HIS A 1 89 ? 6.137 -12.864 -6.226 1.00 94.56 89 HIS A C 1
ATOM 668 O O . HIS A 1 89 ? 6.743 -13.815 -5.744 1.00 94.56 89 HIS A O 1
ATOM 674 N N . GLY A 1 90 ? 5.652 -12.894 -7.474 1.00 93.31 90 GLY A N 1
ATOM 675 C CA . GLY A 1 90 ? 5.803 -14.059 -8.352 1.00 93.31 90 GLY A CA 1
ATOM 676 C C . GLY A 1 90 ? 7.262 -14.387 -8.690 1.00 93.31 90 GLY A C 1
ATOM 677 O O . GLY A 1 90 ? 7.630 -15.555 -8.771 1.00 93.31 90 GLY A O 1
ATOM 678 N N . MET A 1 91 ? 8.113 -13.369 -8.849 1.00 92.06 91 MET A N 1
ATOM 679 C CA . MET A 1 91 ? 9.537 -13.552 -9.155 1.00 92.06 91 MET A CA 1
ATOM 680 C C . MET A 1 91 ? 10.387 -13.888 -7.924 1.00 92.06 91 MET A C 1
ATOM 682 O O . MET A 1 91 ? 11.325 -14.678 -8.021 1.00 92.06 91 MET A O 1
ATOM 686 N N . LEU A 1 92 ? 10.113 -13.259 -6.778 1.00 93.12 92 LEU A N 1
ATOM 687 C CA . LEU A 1 92 ? 10.935 -13.378 -5.574 1.00 93.12 92 LEU A CA 1
ATOM 688 C C . LEU A 1 92 ? 10.070 -13.357 -4.295 1.00 93.12 92 LEU A C 1
ATOM 690 O O . LEU A 1 92 ? 10.154 -12.415 -3.497 1.00 93.12 92 LEU A O 1
ATOM 694 N N . PRO A 1 93 ? 9.282 -14.421 -4.047 1.00 92.06 93 PRO A N 1
ATOM 695 C CA . PRO A 1 93 ? 8.301 -14.471 -2.956 1.00 92.06 93 PRO A CA 1
ATOM 696 C C . PRO A 1 93 ? 8.933 -14.449 -1.559 1.00 92.06 93 PRO A C 1
ATOM 698 O O . PRO A 1 93 ? 8.277 -14.105 -0.583 1.00 92.06 93 PRO A O 1
ATOM 701 N N . LYS A 1 94 ? 10.225 -14.793 -1.446 1.00 92.00 94 LYS A N 1
ATOM 702 C CA . LYS A 1 94 ? 10.977 -14.695 -0.183 1.00 92.00 94 LYS A CA 1
ATOM 703 C C . LYS A 1 94 ? 11.295 -13.251 0.214 1.00 92.00 94 LYS A C 1
ATOM 705 O O . LYS A 1 94 ? 11.543 -12.999 1.388 1.00 92.00 94 LYS A O 1
ATOM 710 N N . LEU A 1 95 ? 11.325 -12.322 -0.746 1.00 89.12 95 LEU A N 1
ATOM 711 C CA . LEU A 1 95 ? 11.661 -10.918 -0.500 1.00 89.12 95 LEU A CA 1
ATOM 712 C C . LEU A 1 95 ? 10.419 -10.018 -0.521 1.00 89.12 95 LEU A C 1
ATOM 714 O O . LEU A 1 95 ? 10.285 -9.148 0.339 1.00 89.12 95 LEU A O 1
ATOM 718 N N . PHE A 1 96 ? 9.502 -10.241 -1.466 1.00 92.56 96 PHE A N 1
ATOM 719 C CA . PHE A 1 96 ? 8.301 -9.422 -1.647 1.00 92.56 96 PHE A CA 1
ATOM 720 C C . PHE A 1 96 ? 7.048 -10.162 -1.196 1.00 92.56 96 PHE A C 1
ATOM 722 O O . PHE A 1 96 ? 6.842 -11.319 -1.559 1.00 92.56 96 PHE A O 1
ATOM 729 N N . ASP A 1 97 ? 6.200 -9.482 -0.428 1.00 91.69 97 ASP A N 1
ATOM 730 C CA . ASP A 1 97 ? 4.923 -10.041 0.011 1.00 91.69 97 ASP A CA 1
ATOM 731 C C . ASP A 1 97 ? 3.844 -9.879 -1.070 1.00 91.69 97 ASP A C 1
ATOM 733 O O . ASP A 1 97 ? 3.987 -9.102 -2.018 1.00 91.69 97 ASP A O 1
ATOM 737 N N . THR A 1 98 ? 2.733 -10.588 -0.892 1.00 93.31 98 THR A N 1
ATOM 738 C CA . THR A 1 98 ? 1.533 -10.471 -1.730 1.00 93.31 98 THR A CA 1
ATOM 739 C C . THR A 1 98 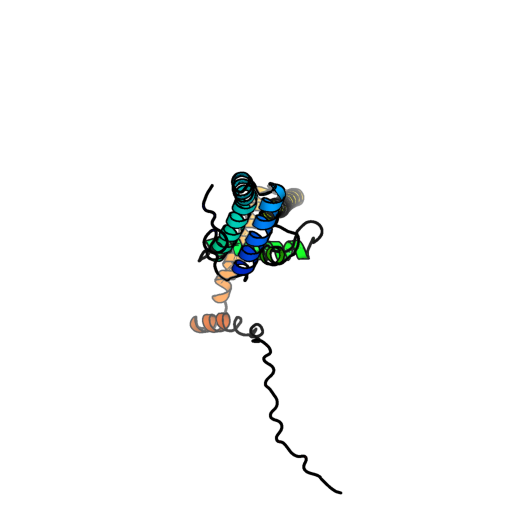? 1.006 -9.041 -1.802 1.00 93.31 98 THR A C 1
ATOM 741 O O . THR A 1 98 ? 1.351 -8.188 -0.985 1.00 93.31 98 THR A O 1
ATOM 744 N N . ASN A 1 99 ? 0.170 -8.754 -2.799 1.00 93.38 99 ASN A N 1
ATOM 745 C CA . ASN A 1 99 ? -0.399 -7.422 -2.977 1.00 93.38 99 ASN A CA 1
ATOM 746 C C . ASN A 1 99 ? -1.229 -6.967 -1.760 1.00 93.38 99 ASN A C 1
ATOM 748 O O . ASN A 1 99 ? -1.702 -7.780 -0.966 1.00 93.38 99 ASN A O 1
ATOM 752 N N . MET A 1 100 ? -1.415 -5.650 -1.630 1.00 91.69 100 MET A N 1
ATOM 753 C CA . MET A 1 100 ? -2.124 -5.056 -0.491 1.00 91.69 100 MET A CA 1
ATOM 754 C C . MET A 1 100 ? -3.516 -5.668 -0.263 1.00 91.69 100 MET A C 1
ATOM 756 O O . MET A 1 100 ? -3.878 -5.921 0.877 1.00 91.69 100 MET A O 1
ATOM 760 N N . ILE A 1 101 ? -4.277 -5.951 -1.325 1.00 91.62 101 ILE A N 1
ATOM 761 C CA . ILE A 1 101 ? -5.637 -6.504 -1.215 1.00 91.62 101 ILE A CA 1
ATOM 762 C C . ILE A 1 101 ? -5.604 -7.898 -0.579 1.00 91.62 101 ILE A C 1
ATOM 764 O O . ILE A 1 101 ? -6.371 -8.170 0.338 1.00 91.62 101 ILE A O 1
ATOM 768 N N . ALA A 1 102 ? -4.677 -8.752 -1.015 1.00 91.69 102 ALA A N 1
ATOM 769 C CA . ALA A 1 102 ? -4.493 -10.079 -0.440 1.00 91.69 102 ALA A CA 1
ATOM 770 C C . ALA A 1 102 ? -4.027 -10.011 1.022 1.00 91.69 102 ALA A C 1
ATOM 772 O O . ALA A 1 102 ? -4.477 -10.802 1.844 1.00 91.69 102 ALA A O 1
ATOM 773 N N . MET A 1 103 ? -3.162 -9.050 1.370 1.00 92.25 103 MET A N 1
ATOM 774 C CA . MET A 1 103 ? -2.724 -8.857 2.757 1.00 92.25 103 MET A CA 1
ATOM 775 C C . MET A 1 103 ? -3.869 -8.444 3.683 1.00 92.25 103 MET A C 1
ATOM 777 O O . MET A 1 103 ? -3.906 -8.902 4.817 1.00 92.25 103 MET A O 1
ATOM 781 N N . LEU A 1 104 ? -4.806 -7.620 3.206 1.00 90.88 104 LEU A N 1
ATOM 782 C CA . LEU A 1 104 ? -5.960 -7.174 3.993 1.00 90.88 104 LEU A CA 1
ATOM 783 C C . LEU A 1 104 ? -6.936 -8.300 4.365 1.00 90.88 104 LEU A C 1
ATOM 785 O O . LEU A 1 104 ? -7.749 -8.123 5.265 1.00 90.88 104 LEU A O 1
ATOM 789 N N . GLN A 1 105 ? -6.888 -9.423 3.651 1.00 89.44 105 GLN A N 1
ATOM 790 C CA . GLN A 1 105 ? -7.743 -10.587 3.893 1.00 89.44 105 GLN A CA 1
ATOM 791 C C . GLN A 1 105 ? -7.052 -11.664 4.740 1.00 89.44 105 GLN A C 1
ATOM 793 O O . GLN A 1 105 ? -7.667 -12.681 5.047 1.00 89.44 105 GLN A O 1
ATOM 798 N N . ARG A 1 106 ? -5.771 -11.485 5.088 1.00 88.38 106 ARG A N 1
ATOM 799 C CA . ARG A 1 106 ? -5.020 -12.449 5.897 1.00 88.38 106 ARG A CA 1
ATOM 800 C C . ARG A 1 106 ? -5.242 -12.201 7.379 1.00 88.38 106 ARG A C 1
ATOM 802 O O . ARG A 1 106 ? -5.134 -11.074 7.852 1.00 88.38 106 ARG A O 1
ATOM 809 N N . GLU A 1 107 ? -5.448 -13.283 8.114 1.00 85.31 107 GLU A N 1
ATOM 810 C CA . GLU A 1 107 ? -5.469 -13.255 9.572 1.00 85.31 107 GLU A CA 1
ATOM 811 C C . GLU A 1 107 ? -4.070 -12.964 10.142 1.00 85.31 107 GLU A C 1
ATOM 813 O O . GLU A 1 107 ? -3.045 -13.326 9.556 1.00 85.31 107 GLU A O 1
ATOM 818 N N . GLY A 1 108 ? -4.026 -12.300 11.299 1.00 86.31 108 GLY A N 1
ATOM 819 C CA . GLY A 1 108 ? -2.788 -12.042 12.043 1.00 86.31 108 GLY A CA 1
ATOM 820 C C . GLY A 1 108 ? -1.927 -10.885 11.525 1.00 86.31 108 GLY A C 1
ATOM 821 O O . GLY A 1 108 ? -0.820 -10.691 12.028 1.00 86.31 108 GLY A O 1
ATOM 822 N N . ILE A 1 109 ? -2.405 -10.109 10.546 1.00 92.12 109 ILE A N 1
ATOM 823 C CA . ILE A 1 109 ? -1.732 -8.895 10.066 1.00 92.12 109 ILE A CA 1
ATOM 824 C C . ILE A 1 109 ? -2.658 -7.698 10.267 1.00 92.12 109 ILE A C 1
ATOM 826 O O . ILE A 1 109 ? -3.773 -7.683 9.756 1.00 92.12 109 ILE A O 1
ATOM 830 N N . THR A 1 110 ? -2.174 -6.661 10.950 1.00 93.94 110 THR A N 1
ATOM 831 C CA . THR A 1 110 ? -2.948 -5.423 11.124 1.00 93.94 110 THR A CA 1
ATOM 832 C C . THR A 1 110 ? -2.895 -4.532 9.876 1.00 93.94 110 THR A C 1
ATOM 834 O O . THR A 1 110 ? -1.963 -4.607 9.061 1.00 93.94 110 THR A O 1
ATOM 837 N N . PHE A 1 111 ? -3.857 -3.620 9.720 1.00 94.94 111 PHE A N 1
ATOM 838 C CA . PHE A 1 111 ? -3.878 -2.657 8.616 1.00 94.94 111 PHE A CA 1
ATOM 839 C C . PHE A 1 111 ? -2.620 -1.778 8.599 1.00 94.94 111 PHE A C 1
ATOM 841 O O . PHE A 1 111 ? -2.059 -1.504 7.529 1.00 94.94 111 PHE A O 1
ATOM 848 N N . GLN A 1 112 ? -2.124 -1.360 9.768 1.00 95.12 112 GLN A N 1
ATOM 849 C CA . GLN A 1 112 ? -0.869 -0.613 9.863 1.00 95.12 112 GLN A CA 1
ATOM 850 C C . GLN A 1 112 ? 0.342 -1.443 9.451 1.00 95.12 112 GLN A C 1
ATOM 852 O O . GLN A 1 112 ? 1.232 -0.931 8.760 1.00 95.12 112 GLN A O 1
ATOM 857 N N . GLN A 1 113 ? 0.394 -2.710 9.860 1.00 95.50 113 GLN A N 1
ATOM 858 C CA . GLN A 1 113 ? 1.480 -3.613 9.493 1.00 95.50 113 GLN A CA 1
ATOM 859 C C . GLN A 1 113 ? 1.515 -3.843 7.981 1.00 95.50 113 GLN A C 1
ATOM 861 O O . GLN A 1 113 ? 2.581 -3.696 7.376 1.00 95.50 113 GLN A O 1
ATOM 866 N N . ALA A 1 114 ? 0.362 -4.094 7.355 1.00 95.19 114 ALA A N 1
ATOM 867 C CA . ALA A 1 114 ? 0.247 -4.213 5.904 1.00 95.19 114 ALA A CA 1
ATOM 868 C C . ALA A 1 114 ? 0.730 -2.931 5.200 1.00 95.19 114 ALA A C 1
ATOM 870 O O . ALA A 1 114 ? 1.607 -2.978 4.332 1.00 95.19 114 ALA A O 1
ATOM 871 N N . ALA A 1 115 ? 0.264 -1.758 5.646 1.00 93.44 115 ALA A N 1
ATOM 872 C CA . ALA A 1 115 ? 0.687 -0.475 5.087 1.00 93.44 115 ALA A CA 1
ATOM 873 C C . ALA A 1 115 ? 2.199 -0.223 5.245 1.00 93.44 115 ALA A C 1
ATOM 875 O O . ALA A 1 115 ? 2.852 0.286 4.328 1.00 93.44 115 ALA A O 1
ATOM 876 N N . ARG A 1 116 ? 2.786 -0.576 6.396 1.00 94.75 116 ARG A N 1
ATOM 877 C CA . ARG A 1 116 ? 4.228 -0.447 6.646 1.00 94.75 116 ARG A CA 1
ATOM 878 C C . ARG A 1 116 ? 5.025 -1.403 5.768 1.00 94.75 116 ARG A C 1
ATOM 880 O O . ARG A 1 116 ? 5.992 -0.967 5.142 1.00 94.75 116 ARG A O 1
ATOM 887 N N . ARG A 1 117 ? 4.611 -2.669 5.672 1.00 94.50 117 ARG A N 1
ATOM 888 C CA . ARG A 1 117 ? 5.258 -3.665 4.811 1.00 94.50 117 ARG A CA 1
ATOM 889 C C . ARG A 1 117 ? 5.279 -3.196 3.362 1.00 94.50 117 ARG A C 1
ATOM 891 O O . ARG A 1 117 ? 6.339 -3.199 2.742 1.00 94.50 117 ARG A O 1
ATOM 898 N N . LYS A 1 118 ? 4.162 -2.664 2.865 1.00 94.44 118 LYS A N 1
ATOM 899 C CA . LYS A 1 118 ? 4.085 -2.142 1.497 1.00 94.44 118 LYS A CA 1
ATOM 900 C C . LYS A 1 118 ? 5.046 -0.989 1.240 1.00 94.44 118 LYS A C 1
ATOM 902 O O . LYS A 1 118 ? 5.621 -0.933 0.159 1.00 94.44 118 LYS A O 1
ATOM 907 N N . ARG A 1 119 ? 5.303 -0.107 2.214 1.00 93.38 119 ARG A N 1
ATOM 908 C CA . ARG A 1 119 ? 6.335 0.943 2.072 1.00 93.38 119 ARG A CA 1
ATOM 909 C C . ARG A 1 119 ? 7.732 0.354 1.890 1.00 93.38 119 ARG A C 1
ATOM 911 O O . ARG A 1 119 ? 8.480 0.844 1.048 1.00 93.38 119 ARG A O 1
ATOM 918 N N . HIS A 1 120 ? 8.070 -0.691 2.642 1.00 94.06 120 HIS A N 1
ATOM 919 C CA . HIS A 1 120 ? 9.343 -1.392 2.472 1.00 94.06 120 HIS A CA 1
ATOM 920 C C . HIS A 1 120 ? 9.429 -2.064 1.097 1.00 94.06 120 H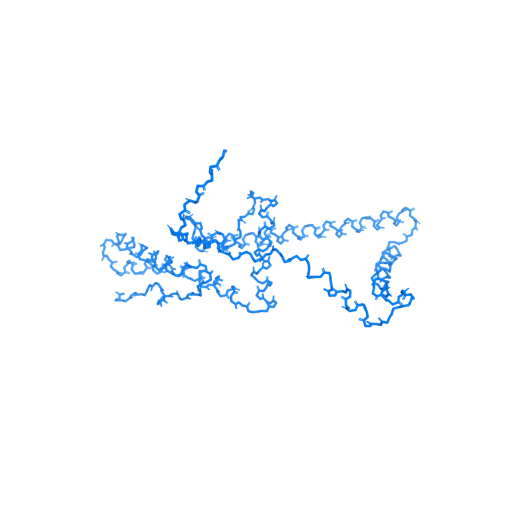IS A C 1
ATOM 922 O O . HIS A 1 120 ? 10.436 -1.889 0.410 1.00 94.06 120 HIS A O 1
ATOM 928 N N . ASP A 1 121 ? 8.353 -2.715 0.646 1.00 94.31 121 ASP A N 1
ATOM 929 C CA . ASP A 1 121 ? 8.286 -3.295 -0.699 1.00 94.31 121 ASP A CA 1
ATOM 930 C C . ASP A 1 121 ? 8.479 -2.214 -1.778 1.00 94.31 121 ASP A C 1
ATOM 932 O O . ASP A 1 121 ? 9.236 -2.427 -2.722 1.00 94.31 121 ASP A O 1
ATOM 936 N N . ARG A 1 122 ? 7.889 -1.014 -1.623 1.00 94.62 122 ARG A N 1
ATOM 937 C CA . ARG A 1 122 ? 8.111 0.111 -2.557 1.00 94.62 122 ARG A CA 1
ATOM 938 C C . ARG A 1 122 ? 9.581 0.503 -2.637 1.00 94.62 122 ARG A C 1
ATOM 940 O O . ARG A 1 122 ? 10.098 0.667 -3.739 1.00 94.62 122 ARG A O 1
ATOM 947 N N . ILE A 1 123 ? 10.248 0.649 -1.493 1.00 95.19 123 ILE A N 1
ATOM 948 C CA . ILE A 1 123 ? 11.667 1.027 -1.442 1.00 95.19 123 ILE A CA 1
ATOM 949 C C . ILE A 1 123 ? 12.519 -0.045 -2.126 1.00 95.19 123 ILE A C 1
ATOM 951 O O . ILE A 1 123 ? 13.350 0.276 -2.978 1.00 95.19 123 ILE A O 1
ATOM 955 N N . ALA A 1 124 ? 12.281 -1.317 -1.805 1.00 94.62 124 ALA A N 1
ATOM 956 C CA . ALA A 1 124 ? 12.995 -2.435 -2.408 1.00 94.62 124 ALA A CA 1
ATOM 957 C C . ALA A 1 124 ? 12.764 -2.504 -3.925 1.00 94.62 124 ALA A C 1
ATOM 959 O O . ALA A 1 124 ? 13.724 -2.630 -4.681 1.00 94.62 124 ALA A O 1
ATOM 960 N N . GLN A 1 125 ? 11.527 -2.332 -4.398 1.00 94.50 125 GLN A N 1
ATOM 961 C CA . GLN A 1 125 ? 11.236 -2.320 -5.833 1.00 94.50 125 GLN A CA 1
ATOM 962 C C . GLN A 1 125 ? 11.885 -1.139 -6.553 1.00 94.50 125 GLN A C 1
ATOM 964 O O . GLN A 1 125 ? 12.488 -1.337 -7.603 1.00 94.50 125 GLN A O 1
ATOM 969 N N . ILE A 1 126 ? 11.836 0.071 -5.985 1.00 95.00 126 ILE A N 1
ATOM 970 C CA . ILE A 1 126 ? 12.537 1.240 -6.546 1.00 95.00 126 ILE A CA 1
ATOM 971 C C . ILE A 1 126 ? 14.044 0.976 -6.612 1.00 95.00 126 ILE A C 1
ATOM 973 O O . ILE A 1 126 ? 14.683 1.320 -7.603 1.00 95.00 126 ILE A O 1
ATOM 977 N N . THR A 1 127 ? 14.603 0.319 -5.596 1.00 95.00 127 THR A N 1
ATOM 978 C CA . THR A 1 127 ? 16.028 -0.025 -5.546 1.00 95.00 127 THR A CA 1
ATOM 979 C C . THR A 1 127 ? 16.397 -1.031 -6.633 1.00 95.00 127 THR A C 1
ATOM 981 O O . THR A 1 127 ? 17.371 -0.820 -7.349 1.00 95.00 127 THR A O 1
ATOM 984 N N . VAL A 1 128 ? 15.604 -2.092 -6.807 1.00 93.69 128 VAL A N 1
ATOM 985 C CA . VAL A 1 128 ? 15.828 -3.117 -7.839 1.00 93.69 128 VAL A CA 1
ATOM 986 C C . VAL A 1 128 ? 15.663 -2.541 -9.246 1.00 93.69 128 VAL A C 1
ATOM 988 O O . VAL A 1 128 ? 16.496 -2.778 -10.118 1.00 93.69 128 VAL A O 1
ATOM 991 N N . LEU A 1 129 ? 14.617 -1.746 -9.479 1.00 92.88 129 LEU A N 1
ATOM 992 C CA . LEU A 1 129 ? 14.399 -1.102 -10.774 1.00 92.88 129 LEU A CA 1
ATOM 993 C C . LEU A 1 129 ? 15.501 -0.078 -11.075 1.00 92.88 129 LEU A C 1
ATOM 995 O O . LEU A 1 129 ? 16.012 -0.030 -12.193 1.00 92.88 129 LEU A O 1
ATOM 999 N N . GLY A 1 130 ? 15.902 0.708 -10.075 1.00 94.88 130 GLY A N 1
ATOM 1000 C CA . GLY A 1 130 ? 16.969 1.698 -10.194 1.00 94.88 130 GLY A CA 1
ATOM 1001 C C . GLY A 1 130 ? 18.336 1.068 -10.458 1.00 94.88 130 GLY A C 1
ATOM 1002 O O . GLY A 1 130 ? 19.078 1.551 -11.319 1.00 94.88 130 GLY A O 1
ATOM 1003 N N . SER A 1 131 ? 18.665 -0.036 -9.781 1.00 94.94 131 SER A N 1
ATOM 1004 C CA . SER A 1 131 ? 19.913 -0.769 -10.012 1.00 94.94 131 SER A CA 1
ATOM 1005 C C . SER A 1 131 ? 19.927 -1.434 -11.389 1.00 94.94 131 SER A C 1
ATOM 1007 O O . SER A 1 131 ? 20.916 -1.303 -12.111 1.00 94.94 131 SER A O 1
ATOM 1009 N N . GLY A 1 132 ? 18.813 -2.041 -11.808 1.00 92.62 132 GLY A N 1
ATOM 1010 C CA . GLY A 1 132 ? 18.652 -2.602 -13.149 1.00 92.62 132 GLY A CA 1
ATOM 1011 C C . GLY A 1 132 ? 18.828 -1.548 -14.244 1.00 92.62 132 GLY A C 1
ATOM 1012 O O . GLY A 1 132 ? 19.629 -1.735 -15.161 1.00 92.62 132 GLY A O 1
ATOM 1013 N N . LEU A 1 133 ? 18.157 -0.398 -14.114 1.00 94.75 133 LEU A N 1
ATOM 1014 C CA . LEU A 1 133 ? 18.284 0.712 -15.062 1.00 94.75 133 LEU A CA 1
ATOM 1015 C C . LEU A 1 133 ? 19.722 1.243 -15.128 1.00 94.75 133 LEU A C 1
ATOM 1017 O O . LEU A 1 133 ? 20.256 1.467 -16.216 1.00 94.75 133 LEU A O 1
ATOM 1021 N N . THR A 1 134 ? 20.374 1.395 -13.975 1.00 94.81 134 THR A N 1
ATOM 1022 C CA . THR A 1 134 ? 21.779 1.818 -13.899 1.00 94.81 134 THR A CA 1
ATOM 1023 C C . THR A 1 134 ? 22.694 0.817 -14.603 1.00 94.81 134 THR A C 1
ATOM 1025 O O . THR A 1 134 ? 23.538 1.222 -15.405 1.00 94.81 134 THR A O 1
ATOM 1028 N N . GLY A 1 135 ? 22.490 -0.484 -14.378 1.00 95.00 135 GLY A N 1
ATOM 1029 C CA . GLY A 1 135 ? 23.227 -1.554 -15.049 1.00 95.00 135 GLY A CA 1
ATO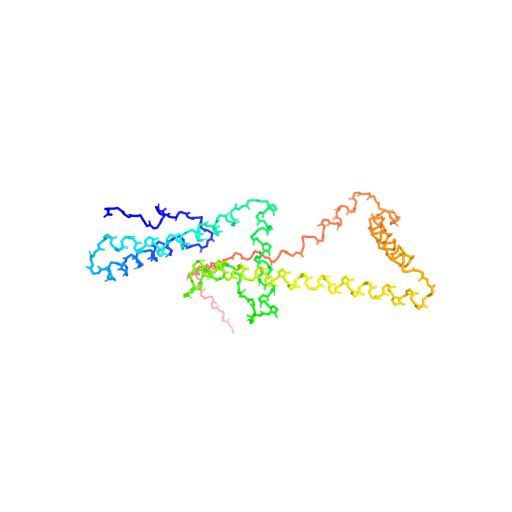M 1030 C C . GLY A 1 135 ? 23.078 -1.505 -16.570 1.00 95.00 135 GLY A C 1
ATOM 1031 O O . GLY A 1 135 ? 24.079 -1.558 -17.283 1.00 95.00 135 GLY A O 1
ATOM 1032 N N . VAL A 1 136 ? 21.855 -1.304 -17.074 1.00 93.69 136 VAL A N 1
ATOM 1033 C CA . VAL A 1 136 ? 21.586 -1.144 -18.515 1.00 93.69 136 VAL A CA 1
ATOM 1034 C C . VAL A 1 136 ? 22.328 0.066 -19.087 1.00 93.69 136 VAL A C 1
ATOM 1036 O O . VAL A 1 136 ? 22.995 -0.045 -20.117 1.00 93.69 136 VAL A O 1
ATOM 1039 N N . VAL A 1 137 ? 22.277 1.217 -18.409 1.00 93.19 137 VAL A N 1
ATOM 1040 C CA . VAL A 1 137 ? 22.974 2.439 -18.848 1.00 93.19 137 VAL A CA 1
ATOM 1041 C C . VAL A 1 137 ? 24.493 2.250 -18.844 1.00 93.19 137 VAL A C 1
ATOM 1043 O O . VAL A 1 137 ? 25.174 2.668 -19.786 1.00 93.19 137 VAL A O 1
ATOM 1046 N N . MET A 1 138 ? 25.047 1.616 -17.809 1.00 94.12 138 MET A N 1
ATOM 1047 C CA . MET A 1 138 ? 26.479 1.327 -17.722 1.00 94.12 138 MET A CA 1
ATOM 1048 C C . MET A 1 138 ? 26.923 0.327 -18.792 1.00 94.12 138 MET A C 1
ATOM 1050 O O . MET A 1 138 ? 27.942 0.563 -19.441 1.00 94.12 138 MET A O 1
ATOM 1054 N N . GLY A 1 139 ? 26.142 -0.728 -19.031 1.00 93.31 139 GLY A N 1
ATOM 1055 C CA . GLY A 1 139 ? 26.381 -1.704 -20.093 1.00 93.31 139 GLY A CA 1
ATOM 1056 C C . GLY A 1 139 ? 26.365 -1.061 -21.479 1.00 93.31 139 GLY A C 1
ATOM 1057 O O . GLY A 1 139 ? 27.300 -1.251 -22.256 1.00 93.31 139 GLY A O 1
ATOM 1058 N N . ALA A 1 140 ? 25.379 -0.205 -21.760 1.00 90.69 140 ALA A N 1
ATOM 1059 C CA . ALA A 1 140 ? 25.317 0.554 -23.008 1.00 90.69 140 ALA A CA 1
ATOM 1060 C C . ALA A 1 140 ? 26.539 1.474 -23.181 1.00 90.69 140 ALA A C 1
ATOM 1062 O O . ALA A 1 140 ? 27.169 1.490 -24.240 1.00 90.69 140 ALA A O 1
ATOM 1063 N N . LYS A 1 141 ? 26.937 2.203 -22.127 1.00 90.56 141 LYS A N 1
ATOM 1064 C CA . LYS A 1 141 ? 28.153 3.036 -22.139 1.00 90.56 141 LYS A CA 1
ATOM 1065 C C . LYS A 1 141 ? 29.418 2.212 -22.375 1.00 90.56 141 LYS A C 1
ATOM 1067 O O . LYS A 1 141 ? 30.301 2.650 -23.113 1.00 90.56 141 LYS A O 1
ATOM 1072 N N . PHE A 1 142 ? 29.525 1.046 -21.745 1.00 93.12 142 PHE A N 1
ATOM 1073 C CA . PHE A 1 142 ? 30.657 0.142 -21.914 1.00 93.12 142 PHE A CA 1
ATOM 1074 C C . PHE A 1 142 ? 30.741 -0.385 -23.350 1.00 93.12 142 PHE A C 1
ATOM 1076 O O . PHE A 1 142 ? 31.810 -0.322 -23.956 1.00 93.12 142 PHE A O 1
ATOM 1083 N N . LEU A 1 143 ? 29.608 -0.783 -23.932 1.00 90.50 143 LEU A N 1
ATOM 1084 C CA . LEU A 1 143 ? 29.528 -1.235 -25.319 1.00 90.50 143 LEU A CA 1
ATOM 1085 C C . LEU A 1 143 ? 29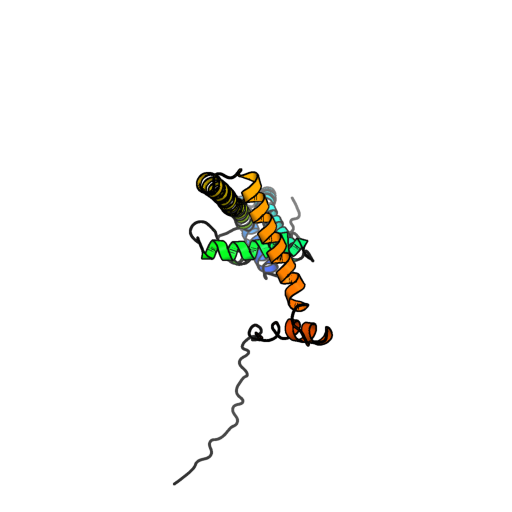.944 -0.134 -26.306 1.00 90.50 143 LEU A C 1
ATOM 1087 O O . LEU A 1 143 ? 30.766 -0.378 -27.186 1.00 90.50 143 LEU A O 1
ATOM 1091 N N . VAL A 1 144 ? 29.461 1.100 -26.117 1.00 90.12 144 VAL A N 1
ATOM 1092 C CA . VAL A 1 144 ? 29.880 2.257 -26.932 1.00 90.12 144 VAL A CA 1
ATOM 1093 C C . VAL A 1 144 ? 31.392 2.479 -26.841 1.00 90.12 144 VAL A C 1
ATOM 1095 O O . VAL A 1 144 ? 32.036 2.735 -27.857 1.00 90.12 144 VAL A O 1
ATOM 1098 N N . ARG A 1 145 ? 31.983 2.354 -25.644 1.00 89.19 145 ARG A N 1
ATOM 1099 C CA . ARG A 1 145 ? 33.438 2.489 -25.451 1.00 89.19 145 ARG A CA 1
ATOM 1100 C C . ARG A 1 145 ? 34.227 1.367 -26.126 1.00 89.19 145 ARG A C 1
ATOM 1102 O O . ARG A 1 145 ? 35.278 1.649 -26.697 1.00 89.19 145 ARG A O 1
ATOM 1109 N N . LEU A 1 146 ? 33.748 0.125 -26.071 1.00 91.19 146 LEU A N 1
ATOM 1110 C CA . LEU A 1 146 ? 34.383 -1.000 -26.761 1.00 91.19 146 LEU A CA 1
ATOM 1111 C C . LEU A 1 146 ? 34.350 -0.813 -28.278 1.00 91.19 146 LEU A C 1
ATOM 1113 O O . LEU A 1 146 ? 35.390 -0.919 -28.922 1.00 91.19 146 LEU A O 1
ATOM 1117 N N . LEU A 1 147 ? 33.192 -0.447 -28.836 1.00 88.56 147 LEU A N 1
ATOM 1118 C CA . LEU A 1 147 ? 33.050 -0.164 -30.265 1.00 88.56 147 LEU A CA 1
ATOM 1119 C C . LEU A 1 147 ? 33.943 1.001 -30.705 1.00 88.56 147 LEU A C 1
ATOM 1121 O O . LEU A 1 147 ? 34.550 0.931 -31.771 1.00 88.56 147 LEU A O 1
ATOM 1125 N N . ALA A 1 148 ? 34.081 2.040 -29.875 1.00 88.38 148 ALA A N 1
ATOM 1126 C CA . ALA A 1 148 ? 34.982 3.167 -30.124 1.00 88.38 148 ALA A CA 1
ATOM 1127 C C . ALA A 1 148 ? 36.444 2.740 -30.212 1.00 88.38 148 ALA A C 1
ATOM 1129 O O . ALA A 1 148 ? 37.134 3.103 -31.163 1.00 88.38 148 ALA A O 1
ATOM 1130 N N . LYS A 1 149 ? 36.896 1.910 -29.267 1.00 88.19 149 LYS A N 1
ATOM 1131 C CA . LYS A 1 149 ? 38.252 1.354 -29.292 1.00 88.19 149 LYS A CA 1
ATOM 1132 C C . LYS A 1 149 ? 38.476 0.431 -30.492 1.00 88.19 149 LYS A C 1
ATOM 1134 O O . LYS A 1 149 ? 39.508 0.547 -31.137 1.00 88.19 149 LYS A O 1
ATOM 1139 N N . ALA A 1 150 ? 37.515 -0.434 -30.817 1.00 88.19 150 ALA A N 1
ATOM 1140 C CA . ALA A 1 150 ? 37.639 -1.400 -31.910 1.00 88.19 150 ALA A CA 1
ATOM 1141 C C . ALA A 1 150 ? 37.627 -0.749 -33.305 1.00 88.19 150 ALA A C 1
ATOM 1143 O O . ALA A 1 150 ? 38.319 -1.207 -34.205 1.00 88.19 150 ALA A O 1
ATOM 1144 N N . THR A 1 151 ? 36.860 0.329 -33.491 1.00 83.69 151 THR A N 1
ATOM 1145 C CA . THR A 1 151 ? 36.751 1.036 -34.784 1.00 83.69 151 THR A CA 1
ATOM 1146 C C . THR A 1 151 ? 37.698 2.231 -34.916 1.00 83.69 151 THR A C 1
ATOM 1148 O O . THR A 1 151 ? 37.699 2.891 -35.954 1.00 83.69 151 THR A O 1
ATOM 1151 N N . GLY A 1 152 ? 38.474 2.555 -33.874 1.00 84.94 152 GLY A N 1
ATOM 1152 C CA . GLY A 1 152 ? 39.365 3.722 -33.844 1.00 84.94 152 GLY A CA 1
ATOM 1153 C C . GLY A 1 152 ? 38.639 5.075 -33.895 1.00 84.94 152 GLY A C 1
ATOM 1154 O O . GLY A 1 152 ? 39.263 6.104 -34.150 1.00 84.94 152 GLY A O 1
ATOM 1155 N N . ARG A 1 153 ? 37.317 5.104 -33.681 1.00 83.50 153 ARG A N 1
ATOM 1156 C CA . ARG A 1 153 ? 36.486 6.317 -33.767 1.00 83.50 153 ARG A CA 1
ATOM 1157 C C . ARG A 1 153 ? 36.198 6.901 -32.387 1.00 83.50 153 ARG A C 1
ATOM 1159 O O . ARG A 1 153 ? 36.160 6.197 -31.383 1.00 83.50 153 ARG A O 1
ATOM 1166 N N . ARG A 1 154 ? 35.938 8.213 -32.327 1.00 83.06 154 ARG A N 1
ATOM 1167 C CA . ARG A 1 154 ? 35.541 8.887 -31.079 1.00 83.06 154 ARG A CA 1
ATOM 1168 C C . ARG A 1 154 ? 34.194 8.351 -30.583 1.00 83.06 154 ARG A C 1
ATOM 1170 O O . ARG A 1 154 ? 33.249 8.203 -31.358 1.00 83.06 154 ARG A O 1
ATOM 1177 N N . SER A 1 155 ? 34.077 8.144 -29.270 1.00 81.00 155 SER A N 1
ATOM 1178 C CA . SER A 1 155 ? 32.855 7.641 -28.619 1.00 81.00 155 SER A CA 1
ATOM 1179 C C . SER A 1 155 ? 31.609 8.484 -28.915 1.00 81.00 155 SER A C 1
ATOM 1181 O O . SER A 1 155 ? 30.508 7.944 -28.968 1.00 81.00 155 SER A O 1
ATOM 1183 N N . SER A 1 156 ? 31.768 9.793 -29.145 1.00 80.06 156 SER A N 1
ATOM 1184 C CA . SER A 1 156 ? 30.675 10.701 -29.517 1.00 80.06 156 SER A CA 1
ATOM 1185 C C . SER A 1 156 ? 30.091 10.399 -30.899 1.00 80.06 156 SER A C 1
ATOM 1187 O O . SER A 1 156 ? 28.879 10.475 -31.072 1.00 80.06 156 SER A O 1
ATOM 1189 N N . THR A 1 157 ? 30.919 9.999 -31.867 1.00 80.88 157 THR A N 1
ATOM 1190 C CA . THR A 1 157 ? 30.476 9.646 -33.224 1.00 80.88 157 THR A CA 1
ATOM 1191 C C . THR A 1 157 ? 29.678 8.344 -33.224 1.00 80.88 157 THR A C 1
ATOM 1193 O O . THR A 1 157 ? 28.675 8.234 -33.920 1.00 80.88 157 THR A O 1
ATOM 1196 N N . ILE A 1 158 ? 30.085 7.369 -32.408 1.00 78.31 158 ILE A N 1
ATOM 1197 C CA . ILE A 1 158 ? 29.376 6.086 -32.286 1.00 78.31 158 ILE A CA 1
ATOM 1198 C C . ILE A 1 158 ? 28.077 6.256 -31.516 1.00 78.31 158 ILE A C 1
ATOM 1200 O O . ILE A 1 158 ? 27.050 5.751 -31.955 1.00 78.31 158 ILE A O 1
ATOM 1204 N N . PHE A 1 159 ? 28.096 7.003 -30.411 1.00 80.56 159 PHE A N 1
ATOM 1205 C CA . PHE A 1 159 ? 26.877 7.321 -29.676 1.00 80.56 159 PHE A CA 1
ATOM 1206 C C . PHE A 1 159 ? 25.877 8.087 -30.556 1.00 80.56 159 PHE A C 1
ATOM 1208 O O . PHE A 1 159 ? 24.717 7.695 -30.639 1.00 80.56 159 PHE A O 1
ATOM 1215 N N . GLY A 1 160 ? 26.339 9.116 -31.277 1.00 77.56 160 GLY A N 1
ATOM 1216 C CA . GLY A 1 160 ? 25.518 9.865 -32.231 1.00 77.56 160 GLY A CA 1
ATOM 1217 C C . GLY A 1 160 ? 24.961 8.989 -33.356 1.00 77.56 160 GLY A C 1
ATOM 1218 O O . GLY A 1 160 ? 23.783 9.096 -33.680 1.00 77.56 160 GLY A O 1
ATOM 1219 N N . GLY A 1 161 ? 25.765 8.065 -33.893 1.00 78.62 161 GLY A N 1
ATOM 1220 C CA . GLY A 1 161 ? 25.319 7.096 -34.897 1.00 78.62 161 GLY A CA 1
ATOM 1221 C C . GLY A 1 161 ? 24.255 6.123 -34.375 1.00 78.62 161 GLY A C 1
ATOM 1222 O O . GLY A 1 161 ? 23.277 5.861 -35.068 1.00 78.62 161 GLY A O 1
ATOM 1223 N N . LEU A 1 162 ? 24.399 5.633 -33.139 1.00 79.50 162 LEU A N 1
ATOM 1224 C CA . LEU A 1 162 ? 23.445 4.715 -32.502 1.00 79.50 162 LEU A CA 1
ATOM 1225 C C . LEU A 1 162 ? 22.109 5.400 -32.186 1.00 79.50 162 LEU A C 1
ATOM 1227 O O . LEU A 1 162 ? 21.047 4.852 -32.472 1.00 79.50 162 LEU A O 1
ATOM 1231 N N . VAL A 1 163 ? 22.159 6.617 -31.636 1.00 81.88 163 VAL A N 1
ATOM 1232 C CA . VAL A 1 163 ? 20.962 7.432 -31.383 1.00 81.88 163 VAL A CA 1
ATOM 1233 C C . VAL A 1 163 ? 20.282 7.807 -32.702 1.00 81.88 163 VAL A C 1
ATOM 1235 O O . VAL A 1 163 ? 19.061 7.704 -32.803 1.00 81.88 163 VAL A O 1
ATOM 1238 N N . GLY A 1 164 ? 21.059 8.163 -33.730 1.00 79.06 164 GLY A N 1
ATOM 1239 C CA . GLY A 1 164 ? 20.554 8.431 -35.076 1.00 79.06 164 GLY A CA 1
ATOM 1240 C C . GLY A 1 164 ? 19.846 7.222 -35.691 1.00 79.06 164 GLY A C 1
ATOM 1241 O O . GLY A 1 164 ? 18.733 7.359 -36.185 1.00 79.06 164 GLY A O 1
ATOM 1242 N N . LEU A 1 165 ? 20.426 6.023 -35.585 1.00 78.38 165 LEU A N 1
ATOM 1243 C CA . LEU A 1 165 ? 19.809 4.774 -36.050 1.00 78.38 165 LEU A CA 1
ATOM 1244 C C . LEU A 1 165 ? 18.502 4.450 -35.318 1.00 78.38 165 LEU A C 1
ATOM 1246 O O . LEU A 1 165 ? 17.532 4.041 -35.953 1.00 78.38 165 LEU A O 1
ATOM 1250 N N . LEU A 1 166 ? 18.444 4.662 -34.001 1.00 79.94 166 LEU A N 1
ATOM 1251 C CA . LEU A 1 166 ? 17.216 4.469 -33.226 1.00 79.94 166 LEU A CA 1
ATOM 1252 C C . LEU A 1 166 ? 16.137 5.496 -33.594 1.00 79.94 166 LEU A C 1
ATOM 1254 O O . LEU A 1 166 ? 14.966 5.133 -33.719 1.00 79.94 166 LEU A O 1
ATOM 1258 N N . ALA A 1 167 ? 16.517 6.757 -33.811 1.00 76.69 167 ALA A N 1
ATOM 1259 C CA . ALA A 1 167 ? 15.606 7.809 -34.254 1.00 76.69 167 ALA A CA 1
ATOM 1260 C C . ALA A 1 167 ? 15.059 7.527 -35.662 1.00 76.69 167 ALA A C 1
ATOM 1262 O O . ALA A 1 167 ? 13.850 7.614 -35.873 1.00 76.69 167 ALA A O 1
ATOM 1263 N N . ILE A 1 168 ? 15.919 7.104 -36.594 1.00 78.25 168 ILE A N 1
ATOM 1264 C CA . ILE A 1 168 ? 15.527 6.696 -37.950 1.00 78.25 168 ILE A CA 1
ATOM 1265 C C . ILE A 1 168 ? 14.638 5.453 -37.895 1.00 78.25 168 ILE A C 1
ATOM 1267 O O . ILE A 1 168 ? 13.614 5.419 -38.564 1.00 78.25 168 ILE A O 1
ATOM 1271 N N . GLY A 1 169 ? 14.956 4.460 -37.063 1.00 75.81 169 GLY A N 1
ATOM 1272 C CA . GLY A 1 169 ? 14.128 3.266 -36.890 1.00 75.81 169 GLY A CA 1
ATOM 1273 C C . GLY A 1 169 ? 12.731 3.581 -36.346 1.00 75.81 169 GLY A C 1
ATOM 1274 O O . GLY A 1 169 ? 11.742 3.025 -36.821 1.00 75.81 169 GLY A O 1
ATOM 1275 N N . ASN A 1 170 ? 12.619 4.511 -35.393 1.00 75.56 170 ASN A N 1
ATOM 1276 C CA . ASN A 1 170 ? 11.323 4.969 -34.884 1.00 75.56 170 ASN A CA 1
ATOM 1277 C C . ASN A 1 170 ? 10.558 5.825 -35.901 1.00 75.56 170 ASN A C 1
ATOM 1279 O O . ASN A 1 170 ? 9.337 5.699 -36.006 1.00 75.56 170 ASN A O 1
ATOM 1283 N N . LEU A 1 171 ? 11.256 6.661 -36.672 1.00 75.38 171 LEU A N 1
ATOM 1284 C CA . LEU A 1 171 ? 10.661 7.447 -37.751 1.00 75.38 171 LEU A CA 1
ATOM 1285 C C . LEU A 1 171 ? 10.157 6.534 -38.879 1.00 75.38 171 LEU A C 1
ATOM 1287 O O . LEU A 1 171 ? 9.018 6.664 -39.307 1.00 75.38 171 LEU A O 1
ATOM 1291 N N . MET A 1 172 ? 10.946 5.534 -39.272 1.00 70.12 172 MET A N 1
ATOM 1292 C CA . MET A 1 172 ? 10.573 4.516 -40.256 1.00 70.12 172 MET A CA 1
ATOM 1293 C C . MET A 1 172 ? 9.401 3.661 -39.776 1.00 70.12 172 MET A C 1
ATOM 1295 O O . MET A 1 172 ? 8.516 3.383 -40.567 1.00 70.12 172 MET A O 1
ATOM 1299 N N . LYS A 1 173 ? 9.307 3.306 -38.488 1.00 75.88 173 LYS A N 1
ATOM 1300 C CA . LYS A 1 173 ? 8.109 2.634 -37.941 1.00 75.88 173 LYS A CA 1
ATOM 1301 C C . LYS A 1 173 ? 6.849 3.501 -38.018 1.00 75.88 173 LYS A C 1
ATOM 1303 O O . LYS A 1 173 ? 5.764 2.966 -38.218 1.00 75.88 173 LYS A O 1
ATOM 1308 N N . ARG A 1 174 ? 6.983 4.823 -37.873 1.00 69.31 174 ARG A N 1
ATOM 1309 C CA . ARG A 1 174 ? 5.871 5.779 -38.026 1.00 69.31 174 ARG A CA 1
ATOM 1310 C C . ARG A 1 174 ? 5.507 6.051 -39.488 1.00 69.31 174 ARG A C 1
ATOM 1312 O O . ARG A 1 174 ? 4.353 6.355 -39.763 1.00 69.31 174 ARG A O 1
ATOM 1319 N N . LEU A 1 175 ? 6.464 5.917 -40.405 1.00 69.19 175 LEU A N 1
ATOM 1320 C CA . LEU A 1 175 ? 6.279 6.097 -41.850 1.00 69.19 175 LEU A CA 1
ATOM 1321 C C . LEU A 1 175 ? 5.954 4.791 -42.595 1.00 69.19 175 LEU A C 1
ATOM 1323 O O . LEU A 1 175 ? 5.420 4.839 -43.695 1.00 69.19 175 LEU A O 1
ATOM 1327 N N . ALA A 1 176 ? 6.210 3.627 -41.993 1.00 67.56 176 ALA A N 1
ATOM 1328 C CA . ALA A 1 176 ? 5.871 2.305 -42.517 1.00 67.56 176 ALA A CA 1
ATOM 1329 C C . ALA A 1 176 ? 4.407 2.163 -42.986 1.00 67.56 176 ALA A C 1
ATOM 1331 O O . ALA A 1 176 ? 4.209 1.579 -44.050 1.00 67.56 176 ALA A O 1
ATOM 1332 N N . PRO A 1 177 ? 3.381 2.713 -42.297 1.00 62.94 177 PRO A N 1
ATOM 1333 C CA . PRO A 1 177 ? 2.010 2.674 -42.813 1.00 62.94 177 PRO A CA 1
ATOM 1334 C C . PRO A 1 177 ? 1.774 3.535 -44.069 1.00 62.94 177 PRO A C 1
ATOM 1336 O O . PRO A 1 177 ? 0.773 3.327 -44.743 1.00 62.94 177 PRO A O 1
ATOM 1339 N N . PHE A 1 178 ? 2.675 4.462 -44.413 1.00 61.75 178 PHE A N 1
ATOM 1340 C CA . PHE A 1 178 ? 2.597 5.312 -45.613 1.00 61.75 178 PHE A CA 1
ATOM 1341 C C . PHE A 1 178 ? 3.442 4.797 -46.791 1.00 61.75 178 PHE A C 1
ATOM 1343 O O . PHE A 1 178 ? 3.361 5.342 -47.887 1.00 61.75 178 PHE A O 1
ATOM 1350 N N . LEU A 1 179 ? 4.253 3.755 -46.580 1.00 58.72 179 LEU A N 1
ATOM 1351 C CA . LEU A 1 179 ? 5.174 3.188 -47.576 1.00 58.72 179 LEU A CA 1
ATOM 1352 C C . LEU A 1 179 ? 4.641 1.908 -48.246 1.00 58.72 179 LEU A C 1
ATOM 1354 O O . LEU A 1 179 ? 5.371 1.269 -48.999 1.00 58.72 179 LEU A O 1
ATOM 1358 N N . ILE A 1 180 ? 3.384 1.527 -47.993 1.00 57.59 180 ILE A N 1
ATOM 1359 C CA . ILE A 1 180 ? 2.716 0.415 -48.683 1.00 57.59 180 ILE A CA 1
ATOM 1360 C C . ILE A 1 180 ? 1.948 0.997 -49.881 1.00 57.59 180 ILE A C 1
ATOM 1362 O O . ILE A 1 180 ? 0.960 1.704 -49.668 1.00 57.59 180 ILE A O 1
ATOM 1366 N N . PRO A 1 181 ? 2.361 0.734 -51.136 1.00 52.84 181 PRO A N 1
ATOM 1367 C CA . PRO A 1 181 ? 1.645 1.236 -52.300 1.00 52.84 181 PRO A CA 1
ATOM 1368 C C . PRO A 1 181 ? 0.298 0.510 -52.423 1.00 52.84 181 PRO A C 1
ATOM 1370 O O . PRO A 1 181 ? 0.271 -0.715 -52.525 1.00 52.84 181 PRO A O 1
ATOM 1373 N N . GLY A 1 182 ? -0.807 1.264 -52.428 1.00 59.91 182 GLY A N 1
ATOM 1374 C CA . GLY A 1 182 ? -2.125 0.763 -52.843 1.00 59.91 182 GLY A CA 1
ATOM 1375 C C . GLY A 1 182 ? -3.236 0.668 -51.789 1.00 59.91 182 GLY A C 1
ATOM 1376 O O . GLY A 1 182 ? -4.235 0.018 -52.072 1.00 59.91 182 GLY A O 1
ATOM 1377 N N . LEU A 1 183 ? -3.130 1.296 -50.611 1.00 55.38 183 LEU A N 1
ATOM 1378 C CA . LEU A 1 183 ? -4.223 1.305 -49.618 1.00 55.38 183 LEU A CA 1
ATOM 1379 C C . LEU A 1 183 ? -4.673 2.726 -49.265 1.00 55.38 183 LEU A C 1
ATOM 1381 O O . LEU A 1 183 ? -3.857 3.591 -48.946 1.00 55.38 183 LEU A O 1
ATOM 1385 N N . ALA A 1 184 ? -5.987 2.960 -49.311 1.00 58.25 184 ALA A N 1
ATOM 1386 C CA . ALA A 1 184 ? -6.587 4.220 -48.897 1.00 58.25 184 ALA A CA 1
ATOM 1387 C C . ALA A 1 184 ? -6.471 4.389 -47.363 1.00 58.25 184 ALA A C 1
ATOM 1389 O O . ALA A 1 184 ? -6.619 3.409 -46.627 1.00 58.25 184 ALA A O 1
ATOM 1390 N N . PRO A 1 185 ? -6.264 5.616 -46.841 1.00 49.53 185 PRO A N 1
ATOM 1391 C CA . PRO A 1 185 ? -6.060 5.870 -45.406 1.00 49.53 185 PRO A CA 1
ATOM 1392 C C . PRO A 1 185 ? -7.168 5.342 -44.475 1.00 49.53 185 PRO A C 1
ATOM 1394 O O . PRO A 1 185 ? -6.928 5.133 -43.286 1.00 49.53 185 PRO A O 1
ATOM 1397 N N . ALA A 1 186 ? -8.370 5.103 -45.006 1.00 54.44 186 ALA A N 1
ATOM 1398 C CA . ALA A 1 186 ? -9.503 4.556 -44.264 1.00 54.44 186 ALA A CA 1
ATOM 1399 C C . ALA A 1 186 ? -9.322 3.073 -43.862 1.00 54.44 186 ALA A C 1
ATOM 1401 O O . ALA A 1 186 ? -9.772 2.679 -42.786 1.00 54.44 186 ALA A O 1
ATOM 1402 N N . ASP A 1 187 ? -8.597 2.266 -44.646 1.00 56.38 187 ASP A N 1
ATOM 1403 C CA . ASP A 1 187 ? -8.458 0.818 -44.403 1.00 56.38 187 ASP A CA 1
ATOM 1404 C C . ASP A 1 187 ? -7.459 0.480 -43.281 1.00 56.38 187 ASP A C 1
ATOM 1406 O O . ASP A 1 187 ? -7.545 -0.562 -42.621 1.00 56.38 187 ASP A O 1
ATOM 1410 N N . VAL A 1 188 ? -6.523 1.389 -42.995 1.00 51.69 188 VAL A N 1
ATOM 1411 C CA . VAL A 1 188 ? -5.504 1.213 -41.944 1.00 51.69 188 VAL A CA 1
ATOM 1412 C C . VAL A 1 188 ? -6.113 1.363 -40.541 1.00 51.69 188 VAL A C 1
ATOM 1414 O O . VAL A 1 188 ? -5.688 0.691 -39.594 1.00 51.69 188 VAL A O 1
ATOM 1417 N N . LEU A 1 189 ? -7.172 2.168 -40.396 1.00 47.75 189 LEU A N 1
ATOM 1418 C CA . LEU A 1 189 ? -7.885 2.330 -39.124 1.00 47.75 189 LEU A CA 1
ATOM 1419 C C . LEU A 1 189 ? -8.757 1.111 -38.782 1.00 47.75 189 LEU A C 1
ATOM 1421 O O . LEU A 1 189 ? -8.869 0.756 -37.607 1.00 47.75 189 LEU A O 1
ATOM 1425 N N . ALA A 1 190 ? -9.295 0.410 -39.785 1.00 54.38 190 ALA A N 1
ATOM 1426 C CA . ALA A 1 190 ? -10.064 -0.819 -39.579 1.00 54.38 190 ALA A CA 1
ATOM 1427 C C . ALA A 1 190 ? -9.172 -1.993 -39.130 1.00 54.38 190 ALA A C 1
ATOM 1429 O O . ALA A 1 190 ? -9.518 -2.726 -38.201 1.00 54.38 190 ALA A O 1
ATOM 1430 N N . LYS A 1 191 ? -7.969 -2.132 -39.705 1.00 47.16 191 LYS A N 1
ATOM 1431 C CA . LYS A 1 191 ? -7.050 -3.238 -39.373 1.00 47.16 191 LYS A CA 1
ATOM 1432 C C . LYS A 1 191 ? -6.343 -3.070 -38.023 1.00 47.16 191 LYS A C 1
ATOM 1434 O O . LYS A 1 191 ? -5.959 -4.060 -37.405 1.00 47.16 191 LYS A O 1
ATOM 1439 N N . THR A 1 192 ? -6.220 -1.833 -37.538 1.00 44.97 192 THR A N 1
ATOM 1440 C CA . THR A 1 192 ? -5.646 -1.547 -36.211 1.00 44.97 192 THR A CA 1
ATOM 1441 C C . THR A 1 192 ? -6.687 -1.692 -35.089 1.00 44.97 192 THR A C 1
ATOM 1443 O O . THR A 1 192 ? -6.325 -2.060 -33.975 1.00 44.97 192 THR A O 1
ATOM 1446 N N . LYS A 1 193 ? -7.988 -1.510 -35.381 1.00 45.00 193 LYS A N 1
ATOM 1447 C CA . LYS A 1 193 ? -9.085 -1.861 -34.454 1.00 45.00 193 LYS A CA 1
ATOM 1448 C C . LYS A 1 193 ? -9.361 -3.371 -34.398 1.00 45.00 193 LYS A C 1
ATOM 1450 O O . LYS A 1 193 ? -9.621 -3.895 -33.321 1.00 45.00 193 LYS A O 1
ATOM 1455 N N . GLY A 1 194 ? -9.234 -4.084 -35.520 1.00 41.00 194 GLY A N 1
ATOM 1456 C CA . GLY A 1 194 ? -9.578 -5.510 -35.628 1.00 41.00 194 GLY A CA 1
ATOM 1457 C C . GLY A 1 194 ? -8.640 -6.508 -34.932 1.00 41.00 194 GLY A C 1
ATOM 1458 O O . GLY A 1 194 ? -8.922 -7.699 -34.955 1.00 41.00 194 GLY A O 1
ATOM 1459 N N . LYS A 1 195 ? -7.537 -6.065 -34.307 1.00 38.03 195 LYS A N 1
ATOM 1460 C CA . LYS A 1 195 ? -6.626 -6.947 -33.545 1.00 38.03 195 LYS A CA 1
ATOM 1461 C C . LYS A 1 195 ? -6.743 -6.800 -32.020 1.00 38.03 195 LYS A C 1
ATOM 1463 O O . LYS A 1 195 ? -5.956 -7.402 -31.299 1.00 38.03 195 LYS A O 1
ATOM 1468 N N . VAL A 1 196 ? -7.712 -6.014 -31.536 1.00 43.59 196 VAL A N 1
ATOM 1469 C CA . VAL A 1 196 ? -7.968 -5.789 -30.097 1.00 43.59 196 VAL A CA 1
ATOM 1470 C C . VAL A 1 196 ? -9.291 -6.422 -29.622 1.00 43.59 196 VAL A C 1
ATOM 1472 O O . VAL A 1 196 ? -9.527 -6.496 -28.425 1.00 43.59 196 VAL A O 1
ATOM 1475 N N . THR A 1 197 ? -10.118 -6.982 -30.512 1.00 41.50 197 THR A N 1
ATOM 1476 C CA . THR A 1 197 ? -11.389 -7.654 -30.151 1.00 41.50 197 THR A CA 1
ATOM 1477 C C . THR A 1 197 ? -11.404 -9.142 -30.514 1.00 41.50 197 THR A C 1
ATOM 1479 O O . THR A 1 197 ? -12.338 -9.649 -31.127 1.00 41.50 197 THR A O 1
ATOM 1482 N N . SER A 1 198 ? -10.343 -9.867 -30.163 1.00 40.25 198 SER A N 1
ATOM 1483 C CA . SER A 1 198 ? -10.366 -11.337 -30.102 1.00 40.25 198 SER A CA 1
ATOM 1484 C C . SER A 1 198 ? -9.527 -11.798 -28.918 1.00 40.25 198 SER A C 1
ATOM 1486 O O . SER A 1 198 ? -8.426 -12.310 -29.072 1.00 40.25 198 SER A O 1
ATOM 1488 N N . ASN A 1 199 ? -10.034 -11.489 -27.729 1.00 35.00 199 ASN A N 1
ATOM 1489 C CA . ASN A 1 199 ? -9.841 -12.257 -26.502 1.00 35.00 199 ASN A CA 1
ATOM 1490 C C . ASN A 1 199 ? -10.999 -11.894 -25.560 1.00 35.00 199 ASN A C 1
ATOM 1492 O O . ASN A 1 199 ? -10.805 -11.395 -24.454 1.00 35.00 199 ASN A O 1
ATOM 1496 N N . ASP A 1 200 ? -12.226 -12.137 -26.027 1.00 42.03 200 ASP A N 1
ATOM 1497 C CA . ASP A 1 200 ? -13.371 -12.295 -25.134 1.00 42.03 200 ASP A CA 1
ATOM 1498 C C . ASP A 1 200 ? -13.232 -13.656 -24.447 1.00 42.03 200 ASP A C 1
ATOM 1500 O O . ASP A 1 200 ? -13.781 -14.673 -24.860 1.00 42.03 200 ASP A O 1
ATOM 1504 N N . THR A 1 201 ? -12.398 -13.696 -23.413 1.00 39.22 201 THR A N 1
ATOM 1505 C CA . THR A 1 201 ? -12.410 -14.754 -22.400 1.00 39.22 201 THR A CA 1
ATOM 1506 C C . THR A 1 201 ? -11.950 -14.156 -21.079 1.00 39.22 201 THR A C 1
ATOM 1508 O O . THR A 1 201 ? -10.929 -14.543 -20.526 1.00 39.22 201 THR A O 1
ATOM 1511 N N . PHE A 1 202 ? -12.666 -13.142 -20.591 1.00 36.44 202 PHE A N 1
ATOM 1512 C CA . PHE A 1 202 ? -12.538 -12.718 -19.196 1.00 36.44 202 PHE A CA 1
ATOM 1513 C C . PHE A 1 202 ? -13.814 -12.055 -18.666 1.00 36.44 202 PHE A C 1
ATOM 1515 O O . PHE A 1 202 ? -13.761 -11.029 -18.005 1.00 36.44 202 PHE A O 1
ATOM 1522 N N . LEU A 1 203 ? -14.970 -12.657 -18.955 1.00 37.19 203 LEU A N 1
ATOM 1523 C CA . LEU A 1 203 ? -16.197 -12.495 -18.174 1.00 37.19 203 LEU A CA 1
ATOM 1524 C C . LEU A 1 203 ? -16.970 -13.816 -18.243 1.00 37.19 203 LEU A C 1
ATOM 1526 O O . LEU A 1 203 ? -17.886 -13.969 -19.043 1.00 37.19 203 LEU A O 1
ATOM 1530 N N . THR A 1 204 ? -16.588 -14.781 -17.408 1.00 36.78 204 THR A N 1
ATOM 1531 C CA . THR A 1 204 ? -17.534 -15.816 -16.979 1.00 36.78 204 THR A CA 1
ATOM 1532 C C . THR A 1 204 ? -18.189 -15.286 -15.706 1.00 36.78 204 THR A C 1
ATOM 1534 O O . THR A 1 204 ? -17.492 -15.133 -14.697 1.00 36.78 204 THR A O 1
ATOM 1537 N N . PRO A 1 205 ? -19.487 -14.945 -15.716 1.00 37.66 205 PRO A N 1
ATOM 1538 C CA . PRO A 1 205 ? -20.215 -14.674 -14.493 1.00 37.66 205 PRO A CA 1
ATOM 1539 C C . PRO A 1 205 ? -20.371 -15.987 -13.724 1.00 37.66 205 PRO A C 1
ATOM 1541 O O . PRO A 1 205 ? -20.721 -17.013 -14.299 1.00 37.66 205 PRO A O 1
ATOM 1544 N N . LEU A 1 206 ? -20.052 -15.922 -12.433 1.00 36.28 206 LEU A N 1
ATOM 1545 C CA . LEU A 1 206 ? -20.697 -16.627 -11.325 1.00 36.28 206 LEU A CA 1
ATOM 1546 C C . LEU A 1 206 ? -21.536 -17.851 -11.719 1.00 36.28 206 LEU A C 1
ATOM 1548 O O . LEU A 1 206 ? -22.648 -17.722 -12.226 1.00 36.28 206 LEU A O 1
ATOM 1552 N N . GLY A 1 207 ? -21.021 -19.034 -11.378 1.00 36.03 207 GLY A N 1
ATOM 1553 C CA . GLY A 1 207 ? -21.802 -20.261 -11.331 1.00 36.03 207 GLY A CA 1
ATOM 1554 C C . GLY A 1 207 ? -22.955 -20.123 -10.341 1.00 36.03 207 GLY A C 1
ATOM 1555 O O . GLY A 1 207 ? -22.805 -20.415 -9.157 1.00 36.03 207 GLY A O 1
ATOM 1556 N N . MET A 1 208 ? -24.108 -19.691 -10.842 1.00 35.38 208 MET A N 1
ATOM 1557 C CA . MET A 1 208 ? -25.392 -20.070 -10.284 1.00 35.38 208 MET A CA 1
ATOM 1558 C C . MET A 1 208 ? -25.719 -21.458 -10.826 1.00 35.38 208 MET A C 1
ATOM 1560 O O . MET A 1 208 ? -25.807 -21.668 -12.034 1.00 35.38 208 MET A O 1
ATOM 1564 N N . LYS A 1 209 ? -25.841 -22.423 -9.914 1.00 37.28 209 LYS A N 1
ATOM 1565 C CA . LYS A 1 209 ? -26.512 -23.688 -10.193 1.00 37.28 209 LYS A CA 1
ATOM 1566 C C . LYS A 1 209 ? -27.979 -23.355 -10.432 1.00 37.28 209 LYS A C 1
ATOM 1568 O O . LYS A 1 209 ? -28.676 -23.020 -9.479 1.00 37.28 209 LYS A O 1
ATOM 1573 N N . GLU A 1 210 ? -28.415 -23.423 -11.682 1.00 39.91 210 GLU A N 1
ATOM 1574 C CA . GLU A 1 210 ? -29.834 -23.574 -11.968 1.00 39.91 210 GLU A CA 1
ATOM 1575 C C . GLU A 1 210 ? -30.279 -24.962 -11.508 1.00 39.91 210 GLU A C 1
ATOM 1577 O O . GLU A 1 210 ? -29.659 -25.994 -11.776 1.00 39.91 210 GLU A O 1
ATOM 1582 N N . GLU A 1 211 ? -31.326 -24.907 -10.708 1.00 38.50 211 GLU A N 1
ATOM 1583 C CA . GLU A 1 211 ? -32.060 -25.973 -10.065 1.00 38.50 211 GLU A CA 1
ATOM 1584 C C . GLU A 1 211 ? -32.799 -26.785 -11.139 1.00 38.50 211 GLU A C 1
ATOM 1586 O O . GLU A 1 211 ? -33.558 -26.243 -11.940 1.00 38.50 211 GLU A O 1
ATOM 1591 N N . SER A 1 212 ? -32.529 -28.089 -11.204 1.00 36.81 212 SER A N 1
ATOM 1592 C CA . SER A 1 212 ? -33.188 -29.004 -12.135 1.00 36.81 212 SER A CA 1
ATOM 1593 C C . SER A 1 212 ? -34.621 -29.292 -11.679 1.00 36.81 212 SER A C 1
ATOM 1595 O O . SER A 1 212 ? -34.825 -29.909 -10.632 1.00 36.81 212 SER A O 1
ATOM 1597 N N . ASP A 1 213 ? -35.584 -28.878 -12.499 1.00 42.22 213 ASP A N 1
ATOM 1598 C CA . ASP A 1 213 ? -37.007 -29.228 -12.436 1.00 42.22 213 ASP A CA 1
ATOM 1599 C C . ASP A 1 213 ? -37.208 -30.766 -12.480 1.00 42.22 213 ASP A C 1
ATOM 1601 O O . ASP A 1 213 ? -36.714 -31.420 -13.406 1.00 42.22 213 ASP A O 1
ATOM 1605 N N . PRO A 1 214 ? -37.898 -31.386 -11.500 1.00 42.72 214 PRO A N 1
ATOM 1606 C CA . PRO A 1 214 ? -37.971 -32.841 -11.349 1.00 42.72 214 PRO A CA 1
ATOM 1607 C C . PRO A 1 214 ? -39.036 -33.544 -12.218 1.00 42.72 214 PRO A C 1
ATOM 1609 O O . PRO A 1 214 ? -39.461 -34.644 -11.869 1.00 42.72 214 PRO A O 1
ATOM 1612 N N . ASN A 1 215 ? -39.477 -32.977 -13.346 1.00 46.41 215 ASN A N 1
ATOM 1613 C CA . ASN A 1 215 ? -40.650 -33.490 -14.072 1.00 46.41 215 ASN A CA 1
ATOM 1614 C C . ASN A 1 215 ? -40.395 -33.992 -15.509 1.00 46.41 215 ASN A C 1
ATOM 1616 O O . ASN A 1 215 ? -41.125 -33.655 -16.441 1.00 46.41 215 ASN A O 1
ATOM 1620 N N . GLN A 1 216 ? -39.399 -34.867 -15.700 1.00 42.22 216 GLN A N 1
ATOM 1621 C CA . GLN A 1 216 ? -39.296 -35.685 -16.919 1.00 42.22 216 GLN A CA 1
ATOM 1622 C C . GLN A 1 216 ? -39.236 -37.183 -16.595 1.00 42.22 216 GLN A C 1
ATOM 1624 O O . GLN A 1 216 ? -38.241 -37.711 -16.103 1.00 42.22 216 GLN A O 1
ATOM 1629 N N . ALA A 1 217 ? -40.351 -37.860 -16.878 1.00 44.41 217 ALA A N 1
ATOM 1630 C CA . ALA A 1 217 ? -40.523 -39.306 -16.788 1.00 44.41 217 ALA A CA 1
ATOM 1631 C C . ALA A 1 217 ? -39.733 -40.054 -17.887 1.00 44.41 217 ALA A C 1
ATOM 1633 O O . ALA A 1 217 ? -39.570 -39.523 -18.989 1.00 44.41 217 ALA A O 1
ATOM 1634 N N . PRO A 1 218 ? -39.278 -41.299 -17.641 1.00 43.78 218 PRO A N 1
ATOM 1635 C CA . PRO A 1 218 ? -38.515 -42.065 -18.618 1.00 43.78 218 PRO A CA 1
ATOM 1636 C C . PRO A 1 218 ? -39.432 -42.790 -19.613 1.00 43.78 218 PRO A C 1
ATOM 1638 O O . PRO A 1 218 ? -40.226 -43.656 -19.239 1.00 43.78 218 PRO A O 1
ATOM 1641 N N . THR A 1 219 ? -39.276 -42.485 -20.901 1.00 41.41 219 THR A N 1
ATOM 1642 C CA . THR A 1 219 ? -39.879 -43.256 -21.993 1.00 41.41 219 THR A CA 1
ATOM 1643 C C . THR A 1 219 ? -39.071 -44.533 -22.219 1.00 41.41 219 THR A C 1
ATOM 1645 O O . THR A 1 219 ? -37.905 -44.497 -22.609 1.00 41.41 219 THR A O 1
ATOM 1648 N N . GLN A 1 220 ? -39.708 -45.673 -21.958 1.00 42.66 220 GLN A N 1
ATOM 1649 C CA . GLN A 1 220 ? -39.217 -47.010 -22.281 1.00 42.66 220 GLN A CA 1
ATOM 1650 C C . GLN A 1 220 ? -39.082 -47.173 -23.800 1.00 42.66 220 GLN A C 1
ATOM 1652 O O . GLN A 1 220 ? -39.968 -46.762 -24.546 1.00 42.66 220 GLN A O 1
ATOM 1657 N N . THR A 1 221 ? -38.013 -47.820 -24.265 1.00 47.56 221 THR A N 1
ATOM 1658 C CA . THR A 1 221 ? -37.986 -48.406 -25.611 1.00 47.56 221 THR A CA 1
ATOM 1659 C C . THR A 1 221 ? -37.615 -49.876 -25.493 1.00 47.56 221 THR A C 1
ATOM 1661 O O . THR A 1 221 ? -36.520 -50.225 -25.062 1.00 47.56 221 THR A O 1
ATOM 1664 N N . SER A 1 222 ? -38.585 -50.716 -25.838 1.00 40.78 222 SER A N 1
ATOM 1665 C CA . SER A 1 222 ? -38.466 -52.145 -26.086 1.00 40.78 222 SER A CA 1
ATOM 1666 C C . SER A 1 222 ? -37.967 -52.400 -27.509 1.00 40.78 222 SER A C 1
ATOM 1668 O O . SER A 1 222 ? -38.565 -51.865 -28.445 1.00 40.78 222 SER A O 1
ATOM 1670 N N . ALA A 1 223 ? -36.956 -53.253 -27.656 1.00 44.19 223 ALA A N 1
ATOM 1671 C CA . ALA A 1 223 ? -36.832 -54.302 -28.676 1.00 44.19 223 ALA A CA 1
ATOM 1672 C C . ALA A 1 223 ? -35.572 -55.123 -28.377 1.00 44.19 223 ALA A C 1
ATOM 1674 O O . ALA A 1 223 ? -34.508 -54.496 -28.177 1.00 44.19 223 ALA A O 1
#

Secondary structure (DSSP, 8-state):
------GGGT----TTSSHHHHHHHHHHHHHHHHHHHTTT-HHHHHHHHHHHHHHHHHHHHHHHHHHT--HHHHIIIIIHHHHHHHHHHHH-TTTSPPPHHHHHTSTT--HHHHHHHHHHHHHHHHHHHHHHHHHHHHHHHHHHHHHHHHHT--HHHHHHHHHHHHHHHHHHHHHGGGSSTT--HHHHHHHHHTTSS----S-------PPPPS---------

Sequence (223 aa):
DRTLILGDCAHTVKPYFGLGANSALEDVGCLSDAIDANQDDLTGAVHQFSKERSGEAKALVRVSRELDRPGALGFVTFILPLILDSIFHGMLPKLFDTNMIAMLQREGITFQQAARRKRHDRIAQITVLGSGLTGVVMGAKFLVRLLAKATGRRSSTIFGGLVGLLAIGNLMKRLAPFLIPGLAPADVLAKTKGKVTSNDTFLTPLGMKEESDPNQAPTQTSA

pLDDT: mean 81.23, std 19.82, range [35.0, 97.62]

Foldseek 3Di:
DPDDDAQCRLANFDPPQVCRVVRRVVLVVQLVVLCVVVVNPNVRSRVSSCVVCVLLSVLRRVLRVLCVDDDPNSCVRAVVLQVVLCVCCVVCVVQGPHGLSVQVPDPPAGSNNSVVSSVVVVVVSCVVVVVVVVVVVVVVLVVLVVVCVVVVHDSVVSVVVVVVVVVVVVVCVVCVVVPDPDDDPVVVVVVVVVVPPPPPPDDDDDDDPDDDDPDDDDDDDDD

InterPro domains:
  IPR036188 FAD/NAD(P)-binding domain superfamily [G3DSA:3.50.50.60] (1-69)
  IPR036188 FAD/NAD(P)-binding domain superfamily [SSF51905] (1-69)

Radius of gyration: 30.12 Å; chains: 1; bounding box: 80×65×88 Å